Protein AF-A0AAP0WNM2-F1 (afdb_monomer_lite)

pLDDT: mean 89.78, std 9.84, range [53.16, 98.06]

Secondary structure (DSSP, 8-state):
--HHHHHHHHHHHTHHHHHT-SSPPPHHHHHHHHHHHHH-HHHHIIIIIHHHHTBTT---HHHHHHHHHHHHHH--HHHHHHHHHHHHH--TTTT-----GGGGGGB-SS----HHHHHHHHHHHHH-----HHHHHHHHHHHHHHHHHTTT-HHHHHHHHHHHHHSGGGGGGGHHHHHHHHHT--STTHHHHHHHHHT-

Organism: Liquidambar formosana (NCBI:txid63359)

Sequence (200 aa):
MNLLGQAKFSALSCLPKLLVLEQPASRVLMTATMEYCKLHQRAAVYALLFPLILRKEGINNPICDVITRIIKECLHPAHVSAFCQKLLCGEEDAKRFICLPCHQSLICNKLVWAESLFNLFQNILIITFTLTQDSIDHLVDQLRELAERFSKSLKFGNFLLCFVTKCSQLLKSHKLSLIEAVEHTNTLVTKSIISKVASL

Structure (mmCIF, N/CA/C/O backbone):
data_AF-A0AAP0WNM2-F1
#
_entry.id   AF-A0AAP0WNM2-F1
#
loop_
_atom_site.group_PDB
_atom_site.id
_atom_site.type_symbol
_atom_site.label_atom_id
_atom_site.label_alt_id
_atom_site.label_comp_id
_atom_site.label_asym_id
_atom_site.label_entity_id
_atom_site.label_seq_id
_atom_site.pdbx_PDB_ins_code
_atom_site.Cartn_x
_atom_site.Cartn_y
_atom_site.Cartn_z
_atom_site.occupancy
_atom_site.B_iso_or_equiv
_atom_site.auth_seq_id
_atom_site.auth_comp_id
_atom_site.auth_asym_id
_atom_site.auth_atom_id
_atom_site.pdbx_PDB_model_num
ATOM 1 N N . MET A 1 1 ? 17.524 13.331 -22.479 1.00 53.16 1 MET A N 1
ATOM 2 C CA . MET A 1 1 ? 16.520 12.261 -22.700 1.00 53.16 1 MET A CA 1
ATOM 3 C C . MET A 1 1 ? 15.187 12.710 -22.108 1.00 53.16 1 MET A C 1
ATOM 5 O O . MET A 1 1 ? 15.182 13.090 -20.943 1.00 53.16 1 MET A O 1
ATOM 9 N N . ASN A 1 2 ? 14.100 12.755 -22.887 1.00 72.25 2 ASN A N 1
ATOM 10 C CA . ASN A 1 2 ? 12.780 13.211 -22.414 1.00 72.25 2 ASN A CA 1
ATOM 11 C C . ASN A 1 2 ? 12.125 12.193 -21.446 1.00 72.25 2 ASN A C 1
ATOM 13 O O . ASN A 1 2 ? 12.564 11.043 -21.365 1.00 72.25 2 ASN A O 1
ATOM 17 N N . LEU A 1 3 ? 11.079 12.608 -20.713 1.00 61.34 3 LEU A N 1
ATOM 18 C CA . LEU A 1 3 ? 10.367 11.777 -19.718 1.00 61.34 3 LEU A CA 1
ATOM 19 C C . LEU A 1 3 ? 9.918 10.422 -20.297 1.00 61.34 3 LEU A C 1
ATOM 21 O O . LEU A 1 3 ? 10.014 9.397 -19.628 1.00 61.34 3 LEU A O 1
ATOM 25 N N . LEU A 1 4 ? 9.487 10.412 -21.562 1.00 62.53 4 LEU A N 1
ATOM 26 C CA . LEU A 1 4 ? 9.065 9.205 -22.270 1.00 62.53 4 LEU A CA 1
ATOM 27 C C . LEU A 1 4 ? 10.231 8.233 -22.511 1.00 62.53 4 LEU A C 1
ATOM 29 O O . LEU A 1 4 ? 10.063 7.031 -22.335 1.00 62.53 4 LEU A O 1
ATOM 33 N N . GLY A 1 5 ? 11.417 8.730 -22.874 1.00 65.62 5 GLY A N 1
ATOM 34 C CA . GLY A 1 5 ? 12.616 7.903 -23.038 1.00 65.62 5 GLY A CA 1
ATOM 35 C C . GLY A 1 5 ? 13.081 7.275 -21.722 1.00 65.62 5 GLY A C 1
ATOM 36 O O . GLY A 1 5 ? 13.395 6.088 -21.682 1.00 65.62 5 GLY A O 1
ATOM 37 N N . GLN A 1 6 ? 13.051 8.039 -20.625 1.00 63.22 6 GLN A N 1
ATOM 38 C CA . GLN A 1 6 ? 13.400 7.532 -19.290 1.00 63.22 6 GLN A CA 1
ATOM 39 C C . GLN A 1 6 ? 12.404 6.475 -18.805 1.00 63.22 6 GLN A C 1
ATOM 41 O O . GLN A 1 6 ? 12.820 5.442 -18.283 1.00 63.22 6 GLN A O 1
ATOM 46 N N . ALA A 1 7 ? 11.105 6.713 -18.993 1.00 63.19 7 ALA A N 1
ATOM 47 C CA . ALA A 1 7 ? 10.054 5.770 -18.621 1.00 63.19 7 ALA A CA 1
ATOM 48 C C . ALA A 1 7 ? 10.095 4.482 -19.461 1.00 63.19 7 ALA A C 1
ATOM 50 O O . ALA A 1 7 ? 9.867 3.397 -18.937 1.00 63.19 7 ALA A O 1
ATOM 51 N N . LYS A 1 8 ? 10.444 4.578 -20.751 1.00 62.25 8 LYS A N 1
ATOM 52 C CA . LYS A 1 8 ? 10.644 3.400 -21.607 1.00 62.25 8 LYS A CA 1
ATOM 53 C C . LYS A 1 8 ? 11.812 2.537 -21.129 1.00 62.25 8 LYS A C 1
ATOM 55 O O . LYS A 1 8 ? 11.674 1.322 -21.117 1.00 62.25 8 LYS A O 1
ATOM 60 N N . PHE A 1 9 ? 12.924 3.134 -20.691 1.00 66.56 9 PHE A N 1
ATOM 61 C CA . PHE A 1 9 ? 14.075 2.373 -20.189 1.00 66.56 9 PHE A CA 1
ATOM 62 C C . PHE A 1 9 ? 13.751 1.570 -18.917 1.00 66.56 9 PHE A C 1
ATOM 64 O O . PHE A 1 9 ? 14.067 0.383 -18.844 1.00 66.56 9 PHE A O 1
ATOM 71 N N . SER A 1 10 ? 13.084 2.173 -17.927 1.00 59.53 10 SER A N 1
ATOM 72 C CA . SER A 1 10 ? 12.707 1.457 -16.695 1.00 59.53 10 SER A CA 1
ATOM 73 C C . SER A 1 10 ? 11.632 0.399 -16.919 1.00 59.53 10 SER A C 1
ATOM 75 O O . SER A 1 10 ? 11.740 -0.698 -16.361 1.00 59.53 10 SER A O 1
ATOM 77 N N . ALA A 1 11 ? 10.648 0.692 -17.775 1.00 60.44 11 ALA A N 1
ATOM 78 C CA . ALA A 1 11 ? 9.621 -0.263 -18.179 1.00 60.44 11 ALA A CA 1
ATOM 79 C C . ALA A 1 11 ? 10.196 -1.467 -18.953 1.00 60.44 11 ALA A C 1
ATOM 81 O O . ALA A 1 11 ? 9.610 -2.547 -18.907 1.00 60.44 11 ALA A O 1
ATOM 82 N N . LEU A 1 12 ? 11.331 -1.295 -19.642 1.00 65.25 12 LEU A N 1
ATOM 83 C CA . LEU A 1 12 ? 12.000 -2.351 -20.409 1.00 65.25 12 LEU A CA 1
ATOM 84 C C . LEU A 1 12 ? 12.948 -3.199 -19.541 1.00 65.25 12 LEU A C 1
ATOM 86 O O . LEU A 1 12 ? 12.968 -4.419 -19.667 1.00 65.25 12 LEU A O 1
ATOM 90 N N . SER A 1 13 ? 13.727 -2.568 -18.657 1.00 72.50 13 SER A N 1
ATOM 91 C CA . SER A 1 13 ? 14.869 -3.227 -17.999 1.00 72.50 13 SER A CA 1
ATOM 92 C C . SER A 1 13 ? 14.575 -3.747 -16.588 1.00 72.50 13 SER A C 1
ATOM 94 O O . SER A 1 13 ? 15.077 -4.806 -16.200 1.00 72.50 13 SER A O 1
ATOM 96 N N . CYS A 1 14 ? 13.782 -3.006 -15.806 1.00 82.62 14 CYS A N 1
ATOM 97 C CA . CYS A 1 14 ? 13.562 -3.284 -14.382 1.00 82.62 14 CYS A CA 1
ATOM 98 C C . CYS A 1 14 ? 12.166 -3.849 -14.125 1.00 82.62 14 CYS A C 1
ATOM 100 O O . CYS A 1 14 ? 12.034 -4.876 -13.462 1.00 82.62 14 CYS A O 1
ATOM 102 N N . LEU A 1 15 ? 11.133 -3.201 -14.673 1.00 87.44 15 LEU A N 1
ATOM 103 C CA . LEU A 1 15 ? 9.735 -3.513 -14.381 1.00 87.44 15 LEU A CA 1
ATOM 104 C C . LEU A 1 15 ? 9.367 -5.004 -14.539 1.00 87.44 15 LEU A C 1
ATOM 106 O O . LEU A 1 15 ? 8.847 -5.561 -13.573 1.00 87.44 15 LEU A O 1
ATOM 110 N N . PRO A 1 16 ? 9.646 -5.686 -15.670 1.00 88.12 16 PRO A N 1
ATOM 111 C CA . PRO A 1 16 ? 9.273 -7.094 -15.825 1.00 88.12 16 PRO A CA 1
ATOM 112 C C . PRO A 1 16 ? 9.890 -8.004 -14.763 1.00 88.12 16 PRO A C 1
ATOM 114 O O . PRO A 1 16 ? 9.213 -8.890 -14.255 1.00 88.12 16 PRO A O 1
ATOM 117 N N . LYS A 1 17 ? 11.147 -7.755 -14.372 1.00 91.19 17 LYS A N 1
ATOM 118 C CA . LYS A 1 17 ? 11.826 -8.536 -13.327 1.00 91.19 17 LYS A CA 1
ATOM 119 C C . LYS A 1 17 ? 11.222 -8.293 -11.947 1.00 91.19 17 LYS A C 1
ATOM 121 O O . LYS A 1 17 ? 11.220 -9.198 -11.125 1.00 91.19 17 LYS A O 1
ATOM 126 N N . LEU A 1 18 ? 10.730 -7.080 -11.697 1.00 93.88 18 LEU A N 1
ATOM 127 C CA . LEU A 1 18 ? 10.102 -6.706 -10.432 1.00 93.88 18 LEU A CA 1
ATOM 128 C C . LEU A 1 18 ? 8.661 -7.239 -10.316 1.00 93.88 18 LEU A C 1
ATOM 130 O O . LEU A 1 18 ? 8.259 -7.652 -9.234 1.00 93.88 18 LEU A O 1
ATOM 134 N N . LEU A 1 19 ? 7.896 -7.277 -11.415 1.00 92.19 19 LEU A N 1
ATOM 135 C CA . LEU A 1 19 ? 6.495 -7.739 -11.433 1.00 92.19 19 LEU A CA 1
ATOM 136 C C . LEU A 1 19 ? 6.318 -9.229 -11.100 1.00 92.19 19 LEU A C 1
ATOM 138 O O . LEU A 1 19 ? 5.238 -9.633 -10.665 1.00 92.19 19 LEU A O 1
ATOM 142 N N . VAL A 1 20 ? 7.360 -10.033 -11.313 1.00 92.56 20 VAL A N 1
ATOM 143 C CA . VAL A 1 20 ? 7.349 -11.494 -11.125 1.00 92.56 20 VAL A CA 1
ATOM 144 C C . VAL A 1 20 ? 8.157 -11.944 -9.904 1.00 92.56 20 VAL A C 1
ATOM 146 O O . VAL A 1 20 ? 8.480 -13.120 -9.776 1.00 92.56 20 VAL A O 1
ATOM 149 N N . LEU A 1 21 ? 8.533 -11.021 -9.011 1.00 95.31 21 LEU A N 1
ATOM 150 C CA . LEU A 1 21 ? 9.296 -11.377 -7.815 1.00 95.31 21 LEU A CA 1
ATOM 151 C C . LEU A 1 21 ? 8.474 -12.272 -6.888 1.00 95.31 21 LEU A C 1
ATOM 153 O O . LEU A 1 21 ? 7.471 -11.835 -6.335 1.00 95.31 21 LEU A O 1
ATOM 157 N N . GLU A 1 22 ? 8.965 -13.482 -6.644 1.00 94.81 22 GLU A N 1
ATOM 158 C CA . GLU A 1 22 ? 8.481 -14.380 -5.583 1.00 94.81 22 GLU A CA 1
ATOM 159 C C . GLU A 1 22 ? 9.459 -14.468 -4.404 1.00 94.81 22 GLU A C 1
ATOM 161 O O . GLU A 1 22 ? 9.106 -14.914 -3.315 1.00 94.81 22 GLU A O 1
ATOM 166 N N . GLN A 1 23 ? 10.689 -13.996 -4.610 1.00 95.94 23 GLN A N 1
ATOM 167 C CA . GLN A 1 23 ? 11.777 -13.953 -3.637 1.00 95.94 23 GLN A CA 1
ATOM 168 C C . GLN A 1 23 ? 12.369 -12.539 -3.587 1.00 95.94 23 GLN A C 1
ATOM 170 O O . GLN A 1 23 ? 12.137 -11.753 -4.514 1.00 95.94 23 GLN A O 1
ATOM 175 N N . PRO A 1 24 ? 13.135 -12.185 -2.536 1.00 96.31 24 PRO A N 1
ATOM 176 C CA . PRO A 1 24 ? 13.799 -10.889 -2.458 1.00 96.31 24 PRO A CA 1
ATOM 177 C C . PRO A 1 24 ? 14.592 -10.566 -3.731 1.00 96.31 24 PRO A C 1
ATOM 179 O O . PRO A 1 24 ? 15.322 -11.407 -4.259 1.00 96.31 24 PRO A O 1
ATOM 182 N N . ALA A 1 25 ? 14.451 -9.331 -4.221 1.00 94.94 25 ALA A N 1
ATOM 183 C CA . ALA A 1 25 ? 15.147 -8.881 -5.420 1.00 94.94 25 ALA A CA 1
ATOM 184 C C . ALA A 1 25 ? 16.668 -9.034 -5.267 1.00 94.94 25 ALA A C 1
ATOM 186 O O . ALA A 1 25 ? 17.238 -8.730 -4.215 1.00 94.94 25 ALA A O 1
ATOM 187 N N . SER A 1 26 ? 17.341 -9.455 -6.340 1.00 95.25 26 SER A N 1
ATOM 188 C CA . SER A 1 26 ? 18.800 -9.550 -6.330 1.00 95.25 26 SER A CA 1
ATOM 189 C C . SER A 1 26 ? 19.433 -8.186 -6.047 1.00 95.25 26 SER A C 1
ATOM 191 O O . SER A 1 26 ? 18.900 -7.138 -6.426 1.00 95.25 26 SER A O 1
ATOM 193 N N . ARG A 1 27 ? 20.614 -8.187 -5.418 1.00 94.69 27 ARG A N 1
ATOM 194 C CA . ARG A 1 27 ? 21.334 -6.948 -5.086 1.00 94.69 27 ARG A CA 1
ATOM 195 C C . ARG A 1 27 ? 21.548 -6.064 -6.315 1.00 94.69 27 ARG A C 1
ATOM 197 O O . ARG A 1 27 ? 21.346 -4.861 -6.229 1.00 94.69 27 ARG A O 1
ATOM 204 N N . VAL A 1 28 ? 21.900 -6.662 -7.455 1.00 93.19 28 VAL A N 1
ATOM 205 C CA . VAL A 1 28 ? 22.115 -5.944 -8.722 1.00 93.19 28 VAL A CA 1
ATOM 206 C C . VAL A 1 28 ? 20.827 -5.280 -9.210 1.00 93.19 28 VAL A C 1
ATOM 208 O O . VAL A 1 28 ? 20.839 -4.093 -9.528 1.00 93.19 28 VAL A O 1
ATOM 211 N N . LEU A 1 29 ? 19.708 -6.017 -9.228 1.00 94.12 29 LEU A N 1
ATOM 212 C CA . LEU A 1 29 ? 18.412 -5.471 -9.638 1.00 94.12 29 LEU A CA 1
ATOM 213 C C . LEU A 1 29 ? 17.985 -4.328 -8.718 1.00 94.12 29 LEU A C 1
ATOM 215 O O . LEU A 1 29 ? 17.518 -3.294 -9.195 1.00 94.12 29 LEU A O 1
ATOM 219 N N . MET A 1 30 ? 18.179 -4.499 -7.410 1.00 95.38 30 MET A N 1
ATOM 220 C CA . MET A 1 30 ? 17.804 -3.489 -6.437 1.00 95.38 30 MET A CA 1
ATOM 221 C C . MET A 1 30 ? 18.663 -2.231 -6.571 1.00 95.38 30 MET A C 1
ATOM 223 O O . MET A 1 30 ? 18.108 -1.144 -6.673 1.00 95.38 30 MET A O 1
ATOM 227 N N . THR A 1 31 ? 19.991 -2.352 -6.656 1.00 94.00 31 THR A N 1
ATOM 228 C CA . THR A 1 31 ? 20.885 -1.198 -6.847 1.00 94.00 31 THR A CA 1
ATOM 229 C C . THR A 1 31 ? 20.521 -0.410 -8.103 1.00 94.00 31 THR A C 1
ATOM 231 O O . THR A 1 31 ? 20.287 0.793 -8.008 1.00 94.00 31 THR A O 1
ATOM 234 N N . ALA A 1 32 ? 20.366 -1.085 -9.247 1.00 92.12 32 ALA A N 1
ATOM 235 C CA . ALA A 1 32 ? 19.984 -0.430 -10.499 1.00 92.12 32 ALA A CA 1
ATOM 236 C C . ALA A 1 32 ? 18.614 0.266 -10.395 1.00 92.12 32 ALA A C 1
ATOM 238 O O . ALA A 1 32 ? 18.437 1.385 -10.880 1.00 92.12 32 ALA A O 1
ATOM 239 N N . THR A 1 33 ? 17.651 -0.369 -9.717 1.00 94.12 33 THR A N 1
ATOM 240 C CA . THR A 1 33 ? 16.325 0.217 -9.471 1.00 94.12 33 THR A CA 1
ATOM 241 C C . THR A 1 33 ? 16.434 1.481 -8.618 1.00 94.12 33 THR A C 1
ATOM 243 O O . THR A 1 33 ? 15.836 2.500 -8.961 1.00 94.12 33 THR A O 1
ATOM 246 N N . MET A 1 34 ? 17.221 1.453 -7.540 1.00 95.31 34 MET A N 1
ATOM 247 C CA . MET A 1 34 ? 17.382 2.595 -6.636 1.00 95.31 34 MET A CA 1
ATOM 248 C C . MET A 1 34 ? 18.116 3.766 -7.293 1.00 95.31 34 MET A C 1
ATOM 250 O O . MET A 1 34 ? 17.688 4.909 -7.131 1.00 95.31 34 MET A O 1
ATOM 254 N N . GLU A 1 35 ? 19.183 3.503 -8.051 1.00 93.25 35 GLU A N 1
ATOM 255 C CA . GLU A 1 35 ? 19.912 4.528 -8.811 1.00 93.25 35 GLU A CA 1
ATOM 256 C C . GLU A 1 35 ? 18.996 5.223 -9.822 1.00 93.25 35 GLU A C 1
ATOM 258 O O . GLU A 1 35 ? 18.907 6.453 -9.839 1.00 93.25 35 GLU A O 1
ATOM 263 N N . TYR A 1 36 ? 18.230 4.440 -10.589 1.00 90.56 36 TYR A N 1
ATOM 264 C CA . TYR A 1 36 ? 17.240 4.979 -11.517 1.00 90.56 36 TYR A CA 1
ATOM 265 C C . TYR A 1 36 ? 16.182 5.824 -10.796 1.00 90.56 36 TYR A C 1
ATOM 267 O O . TYR A 1 36 ? 15.893 6.948 -11.210 1.00 90.56 36 TYR A O 1
ATOM 275 N N . CYS A 1 37 ? 15.602 5.310 -9.706 1.00 93.62 37 CYS A N 1
ATOM 276 C CA . CYS A 1 37 ? 14.516 5.993 -9.004 1.00 93.62 37 CYS A CA 1
ATOM 277 C C . CYS A 1 37 ? 14.963 7.313 -8.367 1.00 93.62 37 CYS A C 1
ATOM 279 O O . CYS A 1 37 ? 14.193 8.273 -8.366 1.00 93.62 37 CYS A O 1
ATOM 281 N N . LYS A 1 38 ? 16.205 7.387 -7.868 1.00 93.50 38 LYS A N 1
ATOM 282 C CA . LYS A 1 38 ? 16.787 8.630 -7.335 1.00 93.50 38 LYS A CA 1
ATOM 283 C C . LYS A 1 38 ? 16.984 9.674 -8.431 1.00 93.50 38 LYS A C 1
ATOM 285 O O . LYS A 1 38 ? 16.662 10.840 -8.218 1.00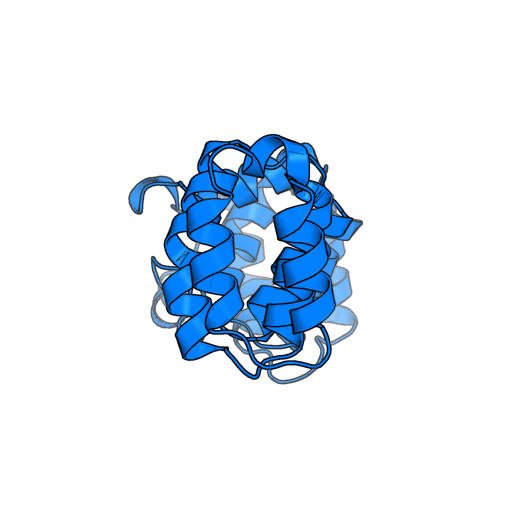 93.50 38 LYS A O 1
ATOM 290 N N . LEU A 1 39 ? 17.466 9.254 -9.601 1.00 91.50 39 LEU A N 1
ATOM 291 C CA . LEU A 1 39 ? 17.726 10.152 -10.726 1.00 91.50 39 LEU A CA 1
ATOM 292 C C . LEU A 1 39 ? 16.436 10.614 -11.427 1.00 91.50 39 LEU A C 1
ATOM 294 O O . LEU A 1 39 ? 16.362 11.728 -11.945 1.00 91.50 39 LEU A O 1
ATOM 298 N N . HIS A 1 40 ? 15.407 9.764 -11.446 1.00 89.81 40 HIS A N 1
ATOM 299 C CA . HIS A 1 40 ? 14.204 9.952 -12.256 1.00 89.81 40 HIS A CA 1
ATOM 300 C C . HIS A 1 40 ? 12.910 9.723 -11.461 1.00 89.81 40 HIS A C 1
ATOM 302 O O . HIS A 1 40 ? 12.047 8.948 -11.871 1.00 89.81 40 HIS A O 1
ATOM 308 N N . GLN A 1 41 ? 12.735 10.436 -10.344 1.00 89.88 41 GLN A N 1
ATOM 309 C CA . GLN A 1 41 ? 11.614 10.247 -9.403 1.00 89.88 41 GLN A CA 1
ATOM 310 C C . GLN A 1 41 ? 10.230 10.223 -10.070 1.00 89.88 41 GLN A C 1
ATOM 312 O O . GLN A 1 41 ? 9.435 9.316 -9.829 1.00 89.88 41 GLN A O 1
ATOM 317 N N . ARG A 1 42 ? 9.938 11.185 -10.958 1.00 88.88 42 ARG A N 1
ATOM 318 C CA . ARG A 1 42 ? 8.650 11.225 -11.668 1.00 88.88 42 ARG A CA 1
ATOM 319 C C . ARG A 1 42 ? 8.475 9.998 -12.563 1.00 88.88 42 ARG A C 1
ATOM 321 O O . ARG A 1 42 ? 7.421 9.375 -12.533 1.00 88.88 42 ARG A O 1
ATOM 328 N N . ALA A 1 43 ? 9.495 9.627 -13.334 1.00 87.75 43 ALA A N 1
ATOM 329 C CA . ALA A 1 43 ? 9.421 8.446 -14.189 1.00 87.75 43 ALA A CA 1
ATOM 330 C C . ALA A 1 43 ? 9.285 7.159 -13.358 1.00 87.75 43 ALA A C 1
ATOM 332 O O . ALA A 1 43 ? 8.512 6.287 -13.731 1.00 87.75 43 ALA A O 1
ATOM 333 N N . ALA A 1 44 ? 9.945 7.069 -12.202 1.00 90.75 44 ALA A N 1
ATOM 334 C CA . ALA A 1 44 ? 9.803 5.947 -11.279 1.00 90.75 44 ALA A CA 1
ATOM 335 C C . ALA A 1 44 ? 8.369 5.790 -10.756 1.00 90.75 44 ALA A C 1
ATOM 337 O O . ALA A 1 44 ? 7.850 4.678 -10.731 1.00 90.75 44 ALA A O 1
ATOM 338 N N . VAL A 1 45 ? 7.685 6.887 -10.415 1.00 91.31 45 VAL A N 1
ATOM 339 C CA . VAL A 1 45 ? 6.270 6.828 -10.010 1.00 91.31 45 VAL A CA 1
ATOM 340 C C . VAL A 1 45 ? 5.407 6.225 -11.126 1.00 91.31 45 VAL A C 1
ATOM 342 O O . VAL A 1 45 ? 4.665 5.271 -10.897 1.00 91.31 45 VAL A O 1
ATOM 345 N N . TYR A 1 46 ? 5.533 6.749 -12.347 1.00 89.25 46 TYR A N 1
ATOM 346 C CA . TYR A 1 46 ? 4.655 6.386 -13.463 1.00 89.25 46 TYR A CA 1
ATOM 347 C C . TYR A 1 46 ? 5.032 5.097 -14.193 1.00 89.25 46 TYR A C 1
ATOM 349 O O . TYR A 1 46 ? 4.160 4.503 -14.813 1.00 89.25 46 TYR A O 1
ATOM 357 N N . ALA A 1 47 ? 6.290 4.667 -14.160 1.00 88.38 47 ALA A N 1
ATOM 358 C CA . ALA A 1 47 ? 6.768 3.496 -14.900 1.00 88.38 47 ALA A CA 1
ATOM 359 C C . ALA A 1 47 ? 7.165 2.319 -13.997 1.00 88.38 47 ALA A C 1
ATOM 361 O O . ALA A 1 47 ? 7.397 1.226 -14.504 1.00 88.38 47 ALA A O 1
ATOM 362 N N . LEU A 1 48 ? 7.246 2.520 -12.674 1.00 91.88 48 LEU A N 1
ATOM 363 C CA . LEU A 1 48 ? 7.543 1.454 -11.713 1.00 91.88 48 LEU A CA 1
ATOM 364 C C . LEU A 1 48 ? 6.481 1.358 -10.617 1.00 91.88 48 LEU A C 1
ATOM 366 O O . LEU A 1 48 ? 5.845 0.317 -10.503 1.00 91.88 48 LEU A O 1
ATOM 370 N N . LEU A 1 49 ? 6.235 2.419 -9.843 1.00 93.94 49 LEU A N 1
ATOM 371 C CA . LEU A 1 49 ? 5.352 2.318 -8.673 1.00 93.94 49 LEU A CA 1
ATOM 372 C C . LEU A 1 49 ? 3.903 1.986 -9.032 1.00 93.94 49 LEU A C 1
ATOM 374 O O . LEU A 1 49 ? 3.361 1.036 -8.472 1.00 93.94 49 LEU A O 1
ATOM 378 N N . PHE A 1 50 ? 3.291 2.721 -9.967 1.00 93.12 50 PHE A N 1
ATOM 379 C CA . PHE A 1 50 ? 1.926 2.415 -10.410 1.00 93.12 50 PHE A CA 1
ATOM 380 C C . PHE A 1 50 ? 1.805 1.004 -11.010 1.00 93.12 50 PHE A C 1
ATOM 382 O O . PHE A 1 50 ? 0.953 0.253 -10.544 1.00 93.12 50 PHE A O 1
ATOM 389 N N . PRO A 1 51 ? 2.662 0.585 -11.964 1.00 92.44 51 PRO A N 1
ATOM 390 C CA . PRO A 1 51 ? 2.639 -0.787 -12.467 1.00 92.44 51 PRO A CA 1
ATOM 391 C C . PRO A 1 51 ? 2.787 -1.863 -11.384 1.00 92.44 51 PRO A C 1
ATOM 393 O O . PRO A 1 51 ? 2.075 -2.862 -11.422 1.00 92.44 51 PRO A O 1
ATOM 396 N N . LEU A 1 52 ? 3.696 -1.672 -10.419 1.00 94.56 52 LEU A N 1
ATOM 397 C CA . LEU A 1 52 ? 3.951 -2.660 -9.368 1.00 94.56 52 LEU A CA 1
ATOM 398 C C . LEU A 1 52 ? 2.786 -2.772 -8.387 1.00 94.56 52 LEU A C 1
ATOM 400 O O . LEU A 1 52 ? 2.385 -3.882 -8.049 1.00 94.56 52 LEU A O 1
ATOM 404 N N . ILE A 1 53 ? 2.235 -1.645 -7.930 1.00 95.31 53 ILE A N 1
ATOM 405 C CA . ILE A 1 53 ? 1.154 -1.654 -6.937 1.00 95.31 53 ILE A CA 1
ATOM 406 C C . ILE A 1 53 ? -0.179 -2.127 -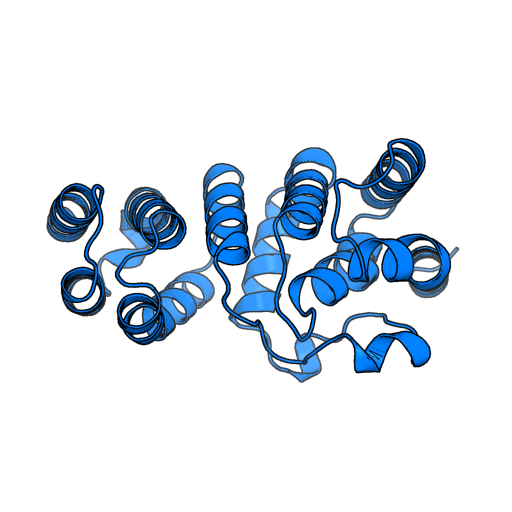7.525 1.00 95.31 53 ILE A C 1
ATOM 408 O O . ILE A 1 53 ? -0.996 -2.705 -6.815 1.00 95.31 53 ILE A O 1
ATOM 412 N N . LEU A 1 54 ? -0.378 -1.917 -8.830 1.00 93.88 54 LEU A N 1
ATOM 413 C CA . LEU A 1 54 ? -1.558 -2.349 -9.577 1.00 93.88 54 LEU A CA 1
ATOM 414 C C . LEU A 1 54 ? -1.405 -3.759 -10.171 1.00 93.88 54 LEU A C 1
ATOM 416 O O . LEU A 1 54 ? -2.172 -4.146 -11.053 1.00 93.88 54 LEU A O 1
ATOM 420 N N . ARG A 1 55 ? -0.427 -4.546 -9.705 1.00 94.06 55 ARG A N 1
ATOM 421 C CA . ARG A 1 55 ? -0.260 -5.952 -10.098 1.00 94.06 55 ARG A CA 1
ATOM 422 C C . ARG A 1 55 ? -1.574 -6.715 -9.913 1.00 94.06 55 ARG A C 1
ATOM 424 O O . ARG A 1 55 ? -2.195 -6.651 -8.855 1.00 94.06 55 ARG A O 1
ATOM 431 N N . LYS A 1 56 ? -1.973 -7.472 -10.937 1.00 91.88 56 LYS A N 1
ATOM 432 C CA . LYS A 1 56 ? -3.293 -8.116 -11.041 1.00 91.88 56 LYS A CA 1
ATOM 433 C C . LYS A 1 56 ? -3.624 -9.092 -9.918 1.00 91.88 56 LYS A C 1
ATOM 435 O O . LYS A 1 56 ? -4.772 -9.198 -9.508 1.00 91.88 56 LYS A O 1
ATOM 440 N N . GLU A 1 57 ? -2.622 -9.784 -9.407 1.00 92.25 57 GLU A N 1
ATOM 441 C CA . GLU A 1 57 ? -2.767 -10.723 -8.291 1.00 92.25 57 GLU A CA 1
ATOM 442 C C . GLU A 1 57 ? -2.620 -10.043 -6.916 1.00 92.25 57 GLU A C 1
ATOM 444 O O . GLU A 1 57 ? -2.621 -10.712 -5.886 1.00 92.25 57 GLU A O 1
ATOM 449 N N . GLY A 1 58 ? -2.457 -8.717 -6.884 1.00 94.50 58 GLY A N 1
ATOM 450 C CA . GLY A 1 58 ? -1.990 -7.984 -5.714 1.00 94.50 58 GLY A CA 1
ATOM 451 C C . GLY A 1 58 ? -0.477 -8.094 -5.521 1.00 94.50 58 GLY A C 1
ATOM 452 O O . GLY A 1 58 ? 0.218 -8.901 -6.152 1.00 94.50 58 GLY A O 1
ATOM 453 N N . ILE A 1 59 ? 0.059 -7.235 -4.656 1.00 96.62 59 ILE A N 1
ATOM 454 C CA . ILE A 1 59 ? 1.477 -7.276 -4.291 1.00 96.62 59 ILE A CA 1
ATOM 455 C C . ILE A 1 59 ? 1.730 -8.347 -3.228 1.00 96.62 59 ILE A C 1
ATOM 457 O O . ILE A 1 59 ? 0.913 -8.559 -2.334 1.00 96.62 59 ILE A O 1
ATOM 461 N N . ASN A 1 60 ? 2.895 -8.983 -3.304 1.00 96.50 60 ASN A N 1
ATOM 462 C CA . ASN A 1 60 ? 3.420 -9.882 -2.278 1.00 96.50 60 ASN A CA 1
ATOM 463 C C . ASN A 1 60 ? 4.517 -9.179 -1.453 1.00 96.50 60 ASN A C 1
ATOM 465 O O . ASN A 1 60 ? 4.800 -7.996 -1.665 1.00 96.50 60 ASN A O 1
ATOM 469 N N . ASN A 1 61 ? 5.138 -9.883 -0.499 1.00 96.88 61 ASN A N 1
ATOM 470 C CA . ASN A 1 61 ? 6.148 -9.275 0.379 1.00 96.88 61 ASN A CA 1
ATOM 471 C C . ASN A 1 61 ? 7.390 -8.771 -0.389 1.00 96.88 61 ASN A C 1
ATOM 473 O O . ASN A 1 61 ? 7.731 -7.606 -0.199 1.00 96.88 61 ASN A O 1
ATOM 477 N N . PRO A 1 62 ? 8.018 -9.543 -1.304 1.00 97.56 62 PRO A N 1
ATOM 478 C CA . PRO A 1 62 ? 9.151 -9.036 -2.084 1.00 97.56 62 PRO A CA 1
ATOM 479 C C . PRO A 1 62 ? 8.852 -7.751 -2.864 1.00 97.56 62 PRO A C 1
ATOM 481 O O . PRO A 1 62 ? 9.657 -6.820 -2.866 1.00 97.56 62 PRO A O 1
ATOM 484 N N . ILE A 1 63 ? 7.680 -7.670 -3.501 1.00 97.38 63 ILE A N 1
ATOM 485 C CA . ILE A 1 63 ? 7.263 -6.472 -4.242 1.00 97.38 63 ILE A CA 1
ATOM 486 C C . ILE A 1 63 ? 6.983 -5.313 -3.277 1.00 97.38 63 ILE A C 1
ATOM 488 O O . ILE A 1 63 ? 7.409 -4.185 -3.531 1.00 97.38 63 ILE A O 1
ATOM 492 N N . CYS A 1 64 ? 6.317 -5.584 -2.151 1.00 97.44 64 CYS A N 1
ATOM 493 C CA . CYS A 1 64 ? 6.083 -4.605 -1.090 1.00 97.44 64 CYS A CA 1
ATOM 494 C C . CYS A 1 64 ? 7.394 -3.995 -0.576 1.00 97.44 64 CYS A C 1
ATOM 496 O O . CYS A 1 64 ? 7.470 -2.776 -0.411 1.00 97.44 64 CYS A O 1
ATOM 498 N N . ASP A 1 65 ? 8.436 -4.802 -0.371 1.00 9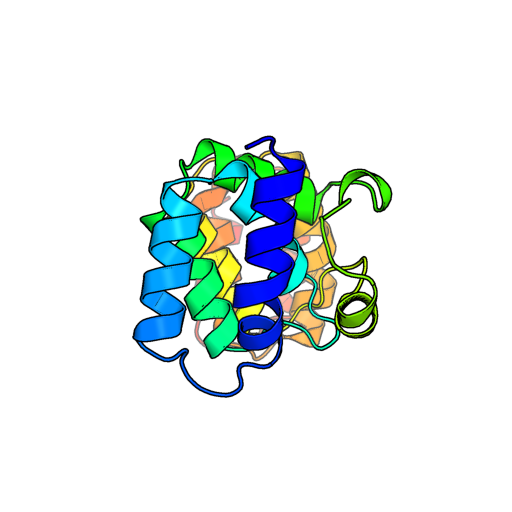6.75 65 ASP A N 1
ATOM 499 C CA . ASP A 1 65 ? 9.739 -4.332 0.109 1.00 96.75 65 ASP A CA 1
ATOM 500 C C . ASP A 1 65 ? 10.424 -3.415 -0.909 1.00 96.75 65 ASP A C 1
ATOM 502 O O . ASP A 1 65 ? 10.964 -2.368 -0.543 1.00 96.75 65 ASP A O 1
ATOM 506 N N . VAL A 1 66 ? 10.352 -3.757 -2.200 1.00 97.50 66 VAL A N 1
ATOM 507 C CA . VAL A 1 66 ? 10.859 -2.898 -3.281 1.00 97.50 66 VAL A CA 1
ATOM 508 C C . VAL A 1 66 ? 10.117 -1.563 -3.301 1.00 97.50 66 VAL A C 1
ATOM 510 O O . VAL A 1 66 ? 10.761 -0.513 -3.269 1.00 97.50 66 VAL A O 1
ATOM 513 N N . ILE A 1 67 ? 8.778 -1.581 -3.306 1.00 97.31 67 ILE A N 1
ATOM 514 C CA . ILE A 1 67 ? 7.964 -0.355 -3.317 1.00 97.31 67 ILE A CA 1
ATOM 515 C C . ILE A 1 67 ? 8.268 0.501 -2.082 1.00 97.31 67 ILE A C 1
ATOM 517 O O . ILE A 1 67 ? 8.516 1.701 -2.210 1.00 97.31 67 ILE A O 1
ATOM 521 N N . THR A 1 68 ? 8.308 -0.113 -0.898 1.00 96.31 68 THR A N 1
ATOM 522 C CA . THR A 1 68 ? 8.602 0.574 0.366 1.00 96.31 68 THR A CA 1
ATOM 523 C C . THR A 1 68 ? 9.958 1.269 0.309 1.00 96.31 68 THR A C 1
ATOM 525 O O . THR A 1 68 ? 10.075 2.431 0.699 1.00 96.31 68 THR A O 1
ATOM 528 N N . ARG A 1 69 ? 10.984 0.595 -0.223 1.00 96.19 69 ARG A N 1
ATOM 529 C CA . ARG A 1 69 ? 12.327 1.171 -0.349 1.00 96.19 69 ARG A CA 1
ATOM 530 C C . ARG A 1 69 ? 12.387 2.307 -1.363 1.00 96.19 69 ARG A C 1
ATOM 532 O O . ARG A 1 69 ? 12.986 3.332 -1.053 1.00 96.19 69 ARG A O 1
ATOM 539 N N . ILE A 1 70 ? 11.720 2.186 -2.513 1.00 96.06 70 ILE A N 1
ATOM 540 C CA . ILE A 1 70 ? 11.619 3.287 -3.487 1.00 96.06 70 ILE A CA 1
ATOM 541 C C . ILE A 1 70 ? 10.954 4.508 -2.838 1.00 96.06 70 ILE A C 1
ATOM 543 O O . ILE A 1 70 ? 11.484 5.614 -2.915 1.00 96.06 70 ILE A O 1
ATOM 547 N N . ILE A 1 71 ? 9.821 4.317 -2.157 1.00 94.88 71 ILE A N 1
ATOM 548 C CA . ILE A 1 71 ? 9.100 5.403 -1.481 1.00 94.88 71 ILE A CA 1
ATOM 549 C C . ILE A 1 71 ? 9.982 6.072 -0.423 1.00 94.88 71 ILE A C 1
ATOM 551 O O . ILE A 1 71 ? 10.063 7.296 -0.383 1.00 94.88 71 ILE A O 1
ATOM 555 N N . LYS A 1 72 ? 10.663 5.276 0.406 1.00 93.62 72 LYS A N 1
ATOM 556 C CA . LYS A 1 72 ? 11.441 5.772 1.545 1.00 93.62 72 LYS A CA 1
ATOM 557 C C . LYS A 1 72 ? 12.760 6.435 1.148 1.00 93.62 72 LYS A C 1
ATOM 559 O O . LYS A 1 72 ? 13.151 7.419 1.764 1.00 93.62 72 LYS A O 1
ATOM 564 N N . GLU A 1 73 ? 13.480 5.871 0.182 1.00 94.56 73 GLU A N 1
ATOM 565 C CA . GLU A 1 73 ? 14.861 6.270 -0.121 1.00 94.56 73 GLU A CA 1
ATOM 566 C C . GLU A 1 73 ? 14.989 7.120 -1.400 1.00 94.56 73 GLU A C 1
ATOM 568 O O . GLU A 1 73 ? 16.053 7.702 -1.629 1.00 94.56 73 GLU A O 1
ATOM 573 N N . CYS A 1 74 ? 13.958 7.173 -2.255 1.00 94.38 74 CYS A N 1
ATOM 574 C CA . CYS A 1 74 ? 14.027 7.876 -3.544 1.00 94.38 74 CYS A CA 1
ATOM 575 C C . CYS A 1 74 ? 13.058 9.052 -3.671 1.00 94.38 74 CYS A C 1
ATOM 577 O O . CYS A 1 74 ? 13.329 9.945 -4.472 1.00 94.38 74 CYS A O 1
ATOM 579 N N . LEU A 1 75 ? 11.927 9.056 -2.958 1.00 91.81 75 LEU A N 1
ATOM 580 C CA . LEU A 1 75 ? 10.873 10.050 -3.167 1.00 91.81 75 LEU A CA 1
ATOM 581 C C . LEU A 1 75 ? 10.806 11.082 -2.042 1.00 91.81 75 LEU A C 1
ATOM 583 O O . LEU A 1 75 ? 10.864 10.758 -0.861 1.00 91.81 75 LEU A O 1
ATOM 587 N N . HIS A 1 76 ? 10.601 12.342 -2.424 1.00 89.56 76 HIS A N 1
ATOM 588 C CA . HIS A 1 76 ? 10.235 13.393 -1.478 1.00 89.56 76 HIS A CA 1
ATOM 589 C C . HIS A 1 76 ? 8.819 13.138 -0.911 1.00 89.56 76 HIS A C 1
ATOM 591 O O . HIS A 1 76 ? 7.937 12.756 -1.688 1.00 89.56 76 HIS A O 1
ATOM 597 N N . PRO A 1 77 ? 8.531 13.408 0.381 1.00 87.69 77 PRO A N 1
ATOM 598 C CA . PRO A 1 77 ? 7.216 13.149 0.986 1.00 87.69 77 PRO A CA 1
ATOM 599 C C . PRO A 1 77 ? 6.023 13.744 0.223 1.00 87.69 77 PRO A C 1
ATOM 601 O O . PRO A 1 77 ? 4.977 13.109 0.115 1.00 87.69 77 PRO A O 1
ATOM 604 N N . ALA A 1 78 ? 6.187 14.923 -0.388 1.00 87.31 78 ALA A N 1
ATOM 605 C CA . ALA A 1 78 ? 5.155 15.523 -1.241 1.00 87.31 78 ALA A CA 1
ATOM 606 C C . ALA A 1 78 ? 4.826 14.665 -2.483 1.00 87.31 78 ALA A C 1
ATOM 608 O O . ALA A 1 78 ? 3.662 14.542 -2.855 1.00 87.31 78 ALA A O 1
ATOM 609 N N . HIS A 1 79 ? 5.826 14.019 -3.098 1.00 89.31 79 HIS A N 1
ATOM 610 C CA . HIS A 1 79 ? 5.608 13.083 -4.207 1.00 89.31 79 HIS A CA 1
ATOM 611 C C . HIS A 1 79 ? 4.918 11.798 -3.736 1.00 89.31 79 HIS A C 1
ATOM 613 O O . HIS A 1 79 ? 4.106 11.246 -4.474 1.00 89.31 79 HIS A O 1
ATOM 619 N N . VAL A 1 80 ? 5.204 11.341 -2.512 1.00 91.56 80 VAL A N 1
ATOM 620 C CA . VAL A 1 80 ? 4.527 10.184 -1.904 1.00 91.56 80 VAL A CA 1
ATOM 621 C C . VAL A 1 80 ? 3.053 10.496 -1.647 1.00 91.56 80 VAL A C 1
ATOM 623 O O . VAL A 1 80 ? 2.196 9.696 -2.010 1.00 91.56 80 VAL A O 1
ATOM 626 N N . SER A 1 81 ? 2.748 11.670 -1.087 1.00 89.50 81 SER A N 1
ATOM 627 C CA . SER A 1 81 ? 1.368 12.128 -0.879 1.00 89.50 81 SER A CA 1
ATOM 628 C C . SER A 1 81 ? 0.603 12.234 -2.203 1.00 89.50 81 SER A C 1
ATOM 630 O O . SER A 1 81 ? -0.452 11.621 -2.346 1.00 89.50 81 SER A O 1
ATOM 632 N N . ALA A 1 82 ? 1.184 12.887 -3.219 1.00 89.88 82 ALA A N 1
ATOM 633 C CA . ALA A 1 82 ? 0.575 12.987 -4.547 1.00 89.88 82 ALA A CA 1
ATOM 634 C C . ALA A 1 82 ? 0.362 11.612 -5.209 1.00 89.88 82 ALA A C 1
ATOM 636 O O . ALA A 1 82 ? -0.654 11.384 -5.867 1.00 89.88 82 ALA A O 1
ATOM 637 N N . PHE A 1 83 ? 1.301 10.677 -5.027 1.00 91.38 83 PHE A N 1
ATOM 638 C CA . PHE A 1 83 ? 1.142 9.294 -5.472 1.00 91.38 83 PHE A CA 1
ATOM 639 C C . PHE A 1 83 ? -0.035 8.608 -4.769 1.00 91.38 83 PHE A C 1
ATOM 641 O O . PHE A 1 83 ? -0.865 8.014 -5.452 1.00 91.38 83 PHE A O 1
ATOM 648 N N . CYS A 1 84 ? -0.146 8.728 -3.442 1.00 92.06 84 CYS A N 1
ATOM 649 C CA . CYS A 1 84 ? -1.237 8.127 -2.670 1.00 92.06 84 CYS A CA 1
ATOM 650 C C . CYS A 1 84 ? -2.596 8.712 -3.058 1.00 92.06 84 CYS A C 1
ATOM 652 O O . CYS A 1 84 ? -3.514 7.948 -3.336 1.00 92.06 84 CYS A O 1
ATOM 654 N N . GLN A 1 85 ? -2.703 10.040 -3.162 1.00 91.31 85 GLN A N 1
ATOM 655 C CA . GLN A 1 85 ? -3.931 10.709 -3.593 1.00 91.31 85 GLN A CA 1
ATOM 656 C C . GLN A 1 85 ? -4.363 10.220 -4.975 1.00 91.31 85 GLN A C 1
ATOM 658 O O . GLN A 1 85 ? -5.516 9.863 -5.191 1.00 91.31 85 GLN A O 1
ATOM 663 N N . LYS A 1 86 ? -3.424 10.132 -5.918 1.00 91.31 86 LYS A N 1
ATOM 664 C CA . LYS A 1 86 ? -3.718 9.642 -7.264 1.00 91.31 86 LYS A CA 1
ATOM 665 C C . LYS A 1 86 ? -4.066 8.150 -7.291 1.00 91.31 86 LYS A C 1
ATOM 667 O O . LYS A 1 86 ? -4.905 7.737 -8.085 1.00 91.31 86 LYS A O 1
ATOM 672 N N . LEU A 1 87 ? -3.434 7.334 -6.452 1.00 91.62 87 LEU A N 1
ATOM 673 C CA . LEU A 1 87 ? -3.707 5.902 -6.361 1.00 91.62 87 LEU A CA 1
ATOM 674 C C . LEU A 1 87 ? -5.089 5.614 -5.762 1.00 91.62 87 LEU A C 1
ATOM 676 O O . LEU A 1 87 ? -5.818 4.779 -6.295 1.00 91.62 87 LEU A O 1
ATOM 680 N N . LEU A 1 88 ? -5.434 6.301 -4.675 1.00 90.56 88 LEU A N 1
ATOM 681 C CA . LEU A 1 88 ? -6.677 6.096 -3.936 1.00 90.56 88 LEU A CA 1
ATOM 682 C C . LEU A 1 88 ? -7.846 6.797 -4.637 1.00 90.56 88 LEU A C 1
ATOM 684 O O . LEU A 1 88 ? -8.823 6.154 -4.996 1.00 90.56 88 LEU A O 1
ATOM 688 N N . CYS A 1 89 ? -7.700 8.085 -4.943 1.00 88.12 89 CYS A N 1
ATOM 689 C CA . CYS A 1 89 ? -8.798 8.939 -5.404 1.00 88.12 89 CYS A CA 1
ATOM 690 C C . CYS A 1 89 ? -8.788 9.209 -6.916 1.00 88.12 89 CYS A C 1
ATOM 692 O O . CYS A 1 89 ? -9.746 9.761 -7.444 1.00 88.12 89 CYS A O 1
ATOM 694 N N . GLY A 1 90 ? -7.705 8.884 -7.630 1.00 79.00 90 GLY A N 1
ATOM 695 C CA . GLY A 1 90 ? -7.605 9.193 -9.057 1.00 79.00 90 GLY A CA 1
ATOM 696 C C . GLY A 1 90 ? -8.602 8.403 -9.907 1.00 79.00 90 GLY A C 1
ATOM 697 O O . GLY A 1 90 ? -8.786 7.198 -9.703 1.00 79.00 90 GLY A O 1
ATOM 698 N N . GLU A 1 91 ? -9.180 9.072 -10.905 1.00 69.88 91 GLU A N 1
ATOM 699 C CA . GLU A 1 91 ? -9.977 8.441 -11.963 1.00 69.88 91 GLU A CA 1
ATOM 700 C C . GLU A 1 91 ? -9.168 7.353 -12.690 1.00 69.88 91 GLU A C 1
ATOM 702 O O . GLU A 1 91 ? -7.936 7.429 -12.772 1.00 69.88 91 GLU A O 1
ATOM 707 N N . GLU A 1 92 ? -9.847 6.347 -13.252 1.00 67.75 92 GLU A N 1
ATOM 708 C CA . GLU A 1 92 ? -9.183 5.254 -13.983 1.00 67.75 92 GLU A CA 1
ATOM 709 C C . GLU A 1 92 ? -8.303 5.790 -15.130 1.00 67.75 92 GLU A C 1
ATOM 711 O O . GLU A 1 92 ? -7.163 5.354 -15.297 1.00 67.75 92 GLU A O 1
ATOM 716 N N . ASP A 1 93 ? -8.766 6.825 -15.836 1.00 57.66 93 ASP A N 1
ATOM 717 C CA . ASP A 1 93 ? -7.995 7.527 -16.867 1.00 57.66 93 ASP A CA 1
ATOM 718 C C . ASP A 1 93 ? -6.873 8.408 -16.306 1.00 57.66 93 ASP A C 1
ATOM 720 O O . ASP A 1 93 ? -5.809 8.552 -16.919 1.00 57.66 93 ASP A O 1
ATOM 724 N N . ALA A 1 94 ? -7.062 8.986 -15.121 1.00 57.44 94 ALA A N 1
ATOM 725 C CA . ALA A 1 94 ? -6.036 9.792 -14.476 1.00 57.44 94 ALA A CA 1
ATOM 726 C C . ALA A 1 94 ? -4.866 8.923 -13.998 1.00 57.44 94 ALA A C 1
ATOM 728 O O . ALA A 1 94 ? -3.726 9.391 -14.004 1.00 57.44 94 ALA A O 1
ATOM 729 N N . LYS A 1 95 ? -5.110 7.653 -13.646 1.00 63.50 95 LYS A N 1
ATOM 730 C CA . LYS A 1 95 ? -4.109 6.663 -13.204 1.00 63.50 95 LYS A CA 1
ATOM 731 C C . LYS A 1 95 ? -3.160 6.178 -14.304 1.00 63.50 95 LYS A C 1
ATOM 733 O O . LYS A 1 95 ? -2.311 5.340 -14.012 1.00 63.50 95 LYS A O 1
ATOM 738 N N . ARG A 1 96 ? -3.229 6.728 -15.527 1.00 69.25 96 ARG A N 1
ATOM 739 C CA . ARG A 1 96 ? -2.334 6.399 -16.653 1.00 69.25 96 ARG A CA 1
ATOM 740 C C . ARG A 1 96 ? -0.871 6.307 -16.216 1.00 69.25 96 ARG A C 1
ATOM 742 O O . ARG A 1 96 ? -0.205 7.305 -15.931 1.00 69.25 96 ARG A O 1
ATOM 749 N N . PHE A 1 97 ? -0.390 5.075 -16.188 1.00 78.38 97 PHE A N 1
ATOM 750 C CA . PHE A 1 97 ? 0.994 4.706 -15.963 1.00 78.38 97 PHE A CA 1
ATOM 751 C C . PHE A 1 97 ? 1.622 4.273 -17.287 1.00 78.38 97 PHE A C 1
ATOM 753 O O . PHE A 1 97 ? 0.936 3.904 -18.241 1.00 78.38 97 PHE A O 1
ATOM 760 N N . ILE A 1 98 ? 2.945 4.357 -17.368 1.00 80.38 98 ILE A N 1
ATOM 761 C CA . ILE A 1 98 ? 3.684 4.005 -18.575 1.00 80.38 98 ILE A CA 1
ATOM 762 C C . ILE A 1 98 ? 4.084 2.545 -18.447 1.00 80.38 98 ILE A C 1
ATOM 764 O O . ILE A 1 98 ? 4.938 2.196 -17.638 1.00 80.38 98 ILE A O 1
ATOM 768 N N . CYS A 1 99 ? 3.465 1.696 -19.259 1.00 76.12 99 CYS A N 1
ATOM 769 C CA . CYS A 1 99 ? 3.793 0.285 -19.314 1.00 76.12 99 CYS A CA 1
ATOM 770 C C . CYS A 1 99 ? 3.820 -0.205 -20.760 1.00 76.12 99 CYS A C 1
ATOM 772 O O . CYS A 1 99 ? 3.031 0.241 -21.595 1.00 76.12 99 CYS A O 1
ATOM 774 N N . LEU A 1 100 ? 4.751 -1.111 -21.057 1.00 76.81 100 LEU A N 1
ATOM 775 C CA . LEU A 1 100 ? 4.831 -1.738 -22.369 1.00 76.81 100 LEU A CA 1
ATOM 776 C C . LEU A 1 100 ? 3.628 -2.675 -22.568 1.00 76.81 100 LEU A C 1
ATOM 778 O O . LEU A 1 100 ? 3.235 -3.344 -21.609 1.00 76.81 100 LEU A O 1
ATOM 782 N N . PRO A 1 101 ? 3.073 -2.784 -23.792 1.00 78.94 101 PRO A N 1
ATOM 783 C CA . PRO A 1 101 ? 1.917 -3.643 -24.066 1.00 78.94 101 PRO A CA 1
ATOM 784 C C . PRO A 1 101 ? 2.089 -5.087 -23.573 1.00 78.94 101 PRO A C 1
ATOM 786 O O . PRO A 1 101 ? 1.159 -5.671 -23.029 1.00 78.94 101 PRO A O 1
ATOM 789 N N . CYS A 1 102 ? 3.305 -5.635 -23.664 1.00 74.06 102 CYS A N 1
ATOM 790 C CA . CYS A 1 102 ? 3.625 -6.994 -23.222 1.00 74.06 102 CYS A CA 1
ATOM 791 C C . CYS A 1 102 ? 3.464 -7.238 -21.712 1.00 74.06 102 CYS A C 1
ATOM 793 O O . CYS A 1 102 ? 3.361 -8.388 -21.301 1.00 74.06 102 CYS A O 1
ATOM 795 N N . HIS A 1 103 ? 3.435 -6.192 -20.882 1.00 79.88 103 HIS A N 1
ATOM 796 C CA . HIS A 1 103 ? 3.256 -6.314 -19.431 1.00 79.88 103 HIS A CA 1
ATOM 797 C C . HIS A 1 103 ? 1.849 -5.906 -18.970 1.00 79.88 103 HIS A C 1
ATOM 799 O O . HIS A 1 103 ? 1.533 -6.056 -17.792 1.00 79.88 103 HIS A O 1
ATOM 805 N N . GLN A 1 104 ? 0.989 -5.404 -19.868 1.00 81.75 104 GLN A N 1
ATOM 806 C CA . GLN A 1 104 ? -0.369 -4.970 -19.511 1.00 81.75 104 GLN A CA 1
ATOM 807 C C . GLN A 1 104 ? -1.228 -6.120 -18.973 1.00 81.75 104 GLN A C 1
ATOM 809 O O . GLN A 1 104 ? -2.069 -5.895 -18.113 1.00 81.75 104 GLN A O 1
ATOM 814 N N . SER A 1 105 ? -0.979 -7.361 -19.402 1.00 85.62 105 SER A N 1
ATOM 815 C CA . SER A 1 105 ? -1.692 -8.549 -18.910 1.00 85.62 105 SER A CA 1
ATOM 816 C C . SER A 1 105 ? -1.481 -8.827 -17.414 1.00 85.62 105 SER A C 1
ATOM 818 O O . SER A 1 105 ? -2.309 -9.503 -16.797 1.00 85.62 105 SER A O 1
ATOM 820 N N . LEU A 1 106 ? -0.403 -8.298 -16.825 1.00 86.94 106 LEU A N 1
ATOM 821 C CA . LEU A 1 106 ? -0.035 -8.480 -15.418 1.00 86.94 106 LEU A CA 1
ATOM 822 C C . LEU A 1 106 ? -0.562 -7.364 -14.505 1.00 86.94 106 LEU A C 1
ATOM 824 O O . LEU A 1 106 ? -0.366 -7.433 -13.290 1.00 86.94 106 LEU A O 1
ATOM 828 N N . ILE A 1 107 ? -1.205 -6.333 -15.060 1.00 88.88 107 ILE A N 1
ATOM 829 C CA . ILE A 1 107 ? -1.574 -5.109 -14.340 1.00 88.88 107 ILE A CA 1
ATOM 830 C C . ILE A 1 107 ? -3.080 -4.863 -14.474 1.00 88.88 107 ILE A C 1
ATOM 832 O O . ILE A 1 107 ? -3.678 -5.114 -15.516 1.00 88.88 107 ILE A O 1
ATOM 836 N N . CYS A 1 108 ? -3.700 -4.387 -13.400 1.00 87.06 108 CYS A N 1
ATOM 837 C CA . CYS A 1 108 ? -5.105 -3.993 -13.343 1.00 87.06 108 CYS A CA 1
ATOM 838 C C . CYS A 1 108 ? -5.267 -2.473 -13.296 1.00 87.06 108 CYS A C 1
ATOM 840 O O . CYS A 1 108 ? -4.341 -1.737 -12.976 1.00 87.06 108 CYS A O 1
ATOM 842 N N . ASN A 1 109 ? -6.489 -1.999 -13.528 1.00 83.62 109 ASN A N 1
ATOM 843 C CA . ASN A 1 109 ? -6.831 -0.584 -13.329 1.00 83.62 109 ASN A CA 1
ATOM 844 C C . ASN A 1 109 ? -7.234 -0.277 -11.876 1.00 83.62 109 ASN A C 1
ATOM 846 O O . ASN A 1 109 ? -7.361 0.885 -11.491 1.00 83.62 109 ASN A O 1
ATOM 850 N N . LYS A 1 110 ? -7.433 -1.323 -11.065 1.00 86.19 110 LYS A N 1
ATOM 851 C CA . LYS A 1 110 ? -7.883 -1.236 -9.677 1.00 86.19 110 LYS A CA 1
ATOM 852 C C . LYS A 1 110 ? -6.854 -1.842 -8.739 1.00 86.19 110 LYS A C 1
ATOM 854 O O . LYS A 1 110 ? -6.173 -2.810 -9.075 1.00 86.19 110 LYS A O 1
ATOM 859 N N . LEU A 1 111 ? -6.768 -1.245 -7.560 1.00 91.38 111 LEU A N 1
ATOM 860 C CA . LEU A 1 111 ? -5.919 -1.709 -6.479 1.00 91.38 111 LEU A CA 1
ATOM 861 C C . LEU A 1 111 ? -6.477 -3.017 -5.912 1.00 91.38 111 LEU A C 1
ATOM 863 O O . LEU A 1 111 ? -7.660 -3.102 -5.589 1.00 91.38 111 LEU A O 1
ATOM 867 N N . VAL A 1 112 ? -5.625 -4.031 -5.784 1.00 93.62 112 VAL A N 1
ATOM 868 C CA . VAL A 1 112 ? -6.006 -5.321 -5.202 1.00 93.62 112 VAL A CA 1
ATOM 869 C C . VAL A 1 112 ? -5.545 -5.359 -3.752 1.00 93.62 112 VAL A C 1
ATOM 871 O O . VAL A 1 112 ? -4.347 -5.412 -3.471 1.00 93.62 112 VAL A O 1
ATOM 874 N N . TRP A 1 113 ? -6.503 -5.338 -2.825 1.00 95.06 113 TRP A N 1
ATOM 875 C CA . TRP A 1 113 ? -6.218 -5.426 -1.397 1.00 95.06 113 TRP A CA 1
ATOM 876 C C . TRP A 1 113 ? -5.706 -6.814 -1.009 1.00 95.06 113 TRP A C 1
ATOM 878 O O . TRP A 1 113 ? -6.382 -7.826 -1.194 1.00 95.06 113 TRP A O 1
ATOM 888 N N . ALA A 1 114 ? -4.497 -6.832 -0.453 1.00 95.31 114 ALA A N 1
ATOM 889 C CA . ALA A 1 114 ? -3.804 -8.007 0.053 1.00 95.31 114 ALA A CA 1
ATOM 890 C C . ALA A 1 114 ? -3.037 -7.638 1.327 1.00 95.31 114 ALA A C 1
ATOM 892 O O . ALA A 1 114 ? -2.756 -6.468 1.586 1.00 95.31 114 ALA A O 1
ATOM 893 N N . GLU A 1 115 ? -2.629 -8.637 2.106 1.00 96.19 115 GLU A N 1
ATOM 894 C CA . GLU A 1 115 ? -1.915 -8.407 3.363 1.00 96.19 115 GLU A CA 1
ATOM 895 C C . GLU A 1 115 ? -0.657 -7.535 3.223 1.00 96.19 115 GLU A C 1
ATOM 897 O O . GLU A 1 115 ? -0.394 -6.665 4.054 1.00 96.19 115 GLU A O 1
ATOM 902 N N . SER A 1 116 ? 0.132 -7.761 2.171 1.00 97.12 116 SER A N 1
ATOM 903 C CA . SER A 1 116 ? 1.348 -6.987 1.905 1.00 97.12 116 SER A CA 1
ATOM 904 C C . SER A 1 116 ? 1.038 -5.518 1.598 1.00 97.12 116 SER A C 1
ATOM 906 O O . SER A 1 116 ? 1.851 -4.649 1.901 1.00 97.12 116 SER A O 1
ATOM 908 N N . LEU A 1 117 ? -0.154 -5.214 1.076 1.00 96.69 117 LEU A N 1
ATOM 909 C CA . LEU A 1 117 ? -0.585 -3.842 0.825 1.00 96.69 117 LEU A CA 1
ATOM 910 C C . LEU A 1 117 ? -0.880 -3.081 2.124 1.00 96.69 117 LEU A C 1
ATOM 912 O O . LEU A 1 117 ? -0.515 -1.912 2.226 1.00 96.69 117 LEU A O 1
ATOM 916 N N . PHE A 1 118 ? -1.447 -3.733 3.145 1.00 97.44 118 PHE A N 1
ATOM 917 C CA . PHE A 1 118 ? -1.621 -3.106 4.463 1.00 97.44 118 PHE A CA 1
ATOM 918 C C . PHE A 1 118 ? -0.281 -2.737 5.094 1.00 97.44 118 PHE A C 1
ATOM 920 O O . PHE A 1 118 ? -0.120 -1.626 5.593 1.00 97.44 118 PHE A O 1
ATOM 927 N N . ASN A 1 119 ? 0.708 -3.631 5.002 1.00 96.31 119 ASN A N 1
ATOM 928 C CA . ASN A 1 119 ? 2.066 -3.334 5.453 1.00 96.31 119 ASN A CA 1
ATOM 929 C C . ASN A 1 119 ? 2.664 -2.139 4.688 1.00 96.31 119 ASN A C 1
ATOM 931 O O . ASN A 1 119 ? 3.266 -1.251 5.289 1.00 96.31 119 ASN A O 1
ATOM 935 N N . LEU A 1 120 ? 2.457 -2.075 3.369 1.00 96.19 120 LEU A N 1
ATOM 936 C CA . LEU A 1 120 ? 2.908 -0.941 2.567 1.00 96.19 120 LEU A CA 1
ATOM 937 C C . LEU A 1 120 ? 2.257 0.376 3.017 1.00 96.19 120 LEU A C 1
ATOM 939 O O . LEU A 1 120 ? 2.972 1.342 3.274 1.00 96.19 120 LEU A O 1
ATOM 943 N N . PHE A 1 121 ? 0.929 0.429 3.148 1.00 95.25 121 PHE A N 1
ATOM 944 C CA . PHE A 1 121 ? 0.244 1.646 3.595 1.00 95.25 121 PHE A CA 1
ATOM 945 C C . PHE A 1 121 ? 0.625 2.039 5.021 1.00 95.25 121 PHE A C 1
ATOM 947 O O . PHE A 1 121 ? 0.798 3.224 5.293 1.00 95.25 121 PHE A O 1
ATOM 954 N N . GLN A 1 122 ? 0.830 1.071 5.915 1.00 95.00 122 GLN A N 1
ATOM 955 C CA . GLN A 1 122 ? 1.355 1.342 7.250 1.00 95.00 122 GLN A CA 1
ATOM 956 C C . GLN A 1 122 ? 2.732 2.018 7.172 1.00 95.00 122 GLN A C 1
ATOM 958 O O . GLN A 1 122 ? 2.951 3.044 7.814 1.00 95.00 122 GLN A O 1
ATOM 963 N N . ASN A 1 123 ? 3.646 1.496 6.348 1.00 93.44 123 ASN A N 1
ATOM 964 C CA . ASN A 1 123 ? 4.961 2.106 6.142 1.00 93.44 123 ASN A CA 1
ATOM 965 C C . ASN A 1 123 ? 4.856 3.508 5.531 1.00 93.44 123 ASN A C 1
ATOM 967 O O . ASN A 1 123 ? 5.556 4.417 5.972 1.00 93.44 123 ASN A O 1
ATOM 971 N N . ILE A 1 124 ? 3.958 3.708 4.563 1.00 93.25 124 ILE A N 1
ATOM 972 C CA . ILE A 1 124 ? 3.683 5.026 3.981 1.00 93.25 124 ILE A CA 1
ATOM 973 C C . ILE A 1 124 ? 3.218 5.998 5.070 1.00 93.25 124 ILE A C 1
ATOM 975 O O . ILE A 1 124 ? 3.809 7.061 5.189 1.00 93.25 124 ILE A O 1
ATOM 979 N N . LEU A 1 125 ? 2.246 5.635 5.909 1.00 91.88 125 LEU A N 1
ATOM 980 C CA . LEU A 1 125 ? 1.752 6.479 7.010 1.00 91.88 125 LEU A CA 1
ATOM 981 C C . LEU A 1 125 ? 2.828 6.812 8.056 1.00 91.88 125 LEU A C 1
ATOM 983 O O . LEU A 1 125 ? 2.786 7.859 8.701 1.00 91.88 125 LEU A O 1
ATOM 987 N N . ILE A 1 126 ? 3.795 5.916 8.254 1.00 89.69 126 ILE A N 1
ATOM 988 C CA . ILE A 1 126 ? 4.943 6.174 9.129 1.00 89.69 126 ILE A CA 1
ATOM 989 C C . ILE A 1 126 ? 5.894 7.193 8.485 1.00 89.69 126 ILE A C 1
ATOM 991 O O . ILE A 1 126 ? 6.438 8.040 9.191 1.00 89.69 126 ILE A O 1
ATOM 995 N N . ILE A 1 127 ? 6.085 7.118 7.164 1.00 84.38 127 ILE A N 1
ATOM 996 C CA . ILE A 1 127 ? 6.992 7.985 6.397 1.00 84.38 127 ILE A CA 1
ATOM 997 C C . ILE A 1 127 ? 6.371 9.362 6.119 1.00 84.38 127 ILE A C 1
ATOM 999 O O . ILE A 1 127 ? 7.079 10.367 6.163 1.00 84.38 127 ILE A O 1
ATOM 1003 N N . THR A 1 128 ? 5.072 9.428 5.819 1.00 76.81 128 THR A N 1
ATOM 1004 C CA . THR A 1 128 ? 4.364 10.658 5.449 1.00 76.81 128 THR A CA 1
ATOM 1005 C C . THR A 1 128 ? 3.164 10.931 6.351 1.00 76.81 128 THR A C 1
ATOM 1007 O O . THR A 1 128 ? 2.325 10.067 6.587 1.00 76.81 128 THR A O 1
ATOM 1010 N N . PHE A 1 129 ? 3.061 12.173 6.828 1.00 68.19 129 PHE A N 1
ATOM 1011 C CA . PHE A 1 129 ? 1.920 12.662 7.609 1.00 68.19 129 PHE A CA 1
ATOM 1012 C C . PHE A 1 129 ? 0.843 13.337 6.735 1.00 68.19 129 PHE A C 1
ATOM 1014 O O . PHE A 1 129 ? -0.212 13.714 7.230 1.00 68.19 129 PHE A O 1
ATOM 1021 N N . THR A 1 130 ? 1.080 13.514 5.432 1.00 77.62 130 THR A N 1
ATOM 1022 C CA . THR A 1 130 ? 0.312 14.452 4.594 1.00 77.62 130 THR A CA 1
ATOM 1023 C C . THR A 1 130 ? -0.653 13.768 3.625 1.00 77.62 130 THR A C 1
ATOM 1025 O O . THR A 1 130 ? -0.692 14.113 2.444 1.00 77.62 130 THR A O 1
ATOM 1028 N N . LEU A 1 131 ? -1.436 12.786 4.081 1.00 86.56 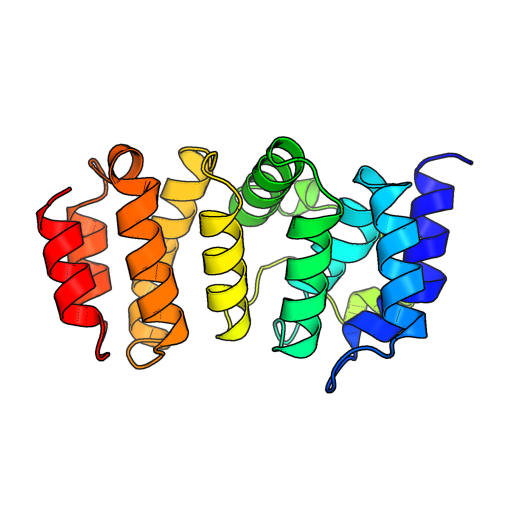131 LEU A N 1
ATOM 1029 C CA . LEU A 1 131 ? -2.585 12.334 3.285 1.00 86.56 131 LEU A CA 1
ATOM 1030 C C . LEU A 1 131 ? -3.645 13.444 3.222 1.00 86.56 131 LEU A C 1
ATOM 1032 O O . LEU A 1 131 ? -3.858 14.161 4.198 1.00 86.56 131 LEU A O 1
ATOM 1036 N N . THR A 1 132 ? -4.288 13.597 2.064 1.00 89.31 132 THR A N 1
ATOM 1037 C CA . THR A 1 132 ? -5.383 14.560 1.868 1.00 89.31 132 THR A CA 1
ATOM 1038 C C . THR A 1 132 ? -6.683 14.032 2.470 1.00 89.31 132 THR A C 1
ATOM 1040 O O . THR A 1 132 ? -6.830 12.818 2.604 1.00 89.31 132 THR A O 1
ATOM 1043 N N . GLN A 1 133 ? -7.642 14.916 2.777 1.00 91.81 133 GLN A N 1
ATOM 1044 C CA . GLN A 1 133 ? -8.961 14.502 3.276 1.00 91.81 133 GLN A CA 1
ATOM 1045 C C . GLN A 1 133 ? -9.633 13.501 2.323 1.00 91.81 133 GLN A C 1
ATOM 1047 O O . GLN A 1 133 ? -10.023 12.437 2.775 1.00 91.81 133 GLN A O 1
ATOM 1052 N N . ASP A 1 134 ? -9.612 13.741 1.007 1.00 92.00 134 ASP A N 1
ATOM 1053 C CA . ASP A 1 134 ? -10.167 12.799 0.018 1.00 92.00 134 ASP A CA 1
ATOM 1054 C C . ASP A 1 134 ? -9.544 11.395 0.109 1.00 92.00 134 ASP A C 1
ATOM 1056 O O . ASP A 1 134 ? -10.219 10.383 -0.075 1.00 92.00 134 ASP A O 1
ATOM 1060 N N . SER A 1 135 ? -8.236 11.320 0.395 1.00 91.75 135 SER A N 1
ATOM 1061 C CA . SER A 1 135 ? -7.536 10.037 0.555 1.00 91.75 135 SER A CA 1
ATOM 1062 C C . SER A 1 135 ? -7.969 9.330 1.837 1.00 91.75 135 SER A C 1
ATOM 1064 O O . SER A 1 135 ? -8.047 8.104 1.861 1.00 91.75 135 SER A O 1
ATOM 1066 N N . ILE A 1 136 ? -8.224 10.095 2.904 1.00 93.56 136 ILE A N 1
ATOM 1067 C CA . ILE A 1 136 ? -8.753 9.586 4.172 1.00 93.56 136 ILE A CA 1
ATOM 1068 C C . ILE A 1 136 ? -10.174 9.066 3.975 1.00 93.56 136 ILE A C 1
ATOM 1070 O O . ILE A 1 136 ? -10.439 7.925 4.342 1.00 93.56 136 ILE A O 1
ATOM 1074 N N . ASP A 1 137 ? -11.044 9.865 3.361 1.00 94.50 137 ASP A N 1
ATOM 1075 C CA . ASP A 1 137 ? -12.444 9.527 3.106 1.00 94.50 137 ASP A CA 1
ATOM 1076 C C . ASP A 1 137 ? -12.534 8.241 2.274 1.00 94.50 137 ASP A C 1
ATOM 1078 O O . ASP A 1 137 ? -13.169 7.275 2.690 1.00 94.50 137 ASP A O 1
ATOM 1082 N N . HIS A 1 138 ? -11.768 8.159 1.178 1.00 93.75 138 HIS A N 1
ATOM 1083 C CA . HIS A 1 138 ? -11.725 6.958 0.344 1.00 93.75 138 HIS A CA 1
ATOM 1084 C C . HIS A 1 138 ? -11.228 5.718 1.100 1.00 93.75 138 HIS A C 1
ATOM 1086 O O . HIS A 1 138 ? -11.737 4.619 0.891 1.00 93.75 138 HIS A O 1
ATOM 1092 N N . LEU A 1 139 ? -10.229 5.859 1.980 1.00 94.44 139 LEU A N 1
ATOM 1093 C CA . LEU A 1 139 ? -9.781 4.738 2.808 1.00 94.44 139 LEU A CA 1
ATOM 1094 C C . LEU A 1 139 ? -10.883 4.301 3.774 1.00 94.44 139 LEU A C 1
ATOM 1096 O O . LEU A 1 139 ? -11.141 3.103 3.863 1.00 94.44 139 LEU A O 1
ATOM 1100 N N . VAL A 1 140 ? -11.538 5.245 4.458 1.00 96.06 140 VAL A N 1
ATOM 1101 C CA . VAL A 1 140 ? -12.636 4.965 5.396 1.00 96.06 140 VAL A CA 1
ATOM 1102 C C . VAL A 1 140 ? -13.776 4.220 4.706 1.00 96.06 140 VAL A C 1
ATOM 1104 O O . VAL A 1 140 ? -14.235 3.215 5.250 1.00 96.06 140 VAL A O 1
ATOM 1107 N N . ASP A 1 141 ? -14.166 4.636 3.501 1.00 94.25 141 ASP A N 1
ATOM 1108 C CA . ASP A 1 141 ? -15.226 3.982 2.723 1.00 94.25 141 ASP A CA 1
ATOM 1109 C C . ASP A 1 141 ? -14.925 2.502 2.446 1.00 94.25 141 ASP A C 1
ATOM 1111 O O . ASP A 1 141 ? -15.826 1.666 2.410 1.00 94.25 141 ASP A O 1
ATOM 1115 N N . GLN A 1 142 ? -13.647 2.150 2.279 1.00 94.12 142 GLN A N 1
ATOM 1116 C CA . GLN A 1 142 ? -13.215 0.771 2.039 1.00 94.12 142 GLN A CA 1
ATOM 1117 C C . GLN A 1 142 ? -13.069 -0.045 3.335 1.00 94.12 142 GLN A C 1
ATOM 1119 O O . GLN A 1 142 ? -13.115 -1.275 3.295 1.00 94.12 142 GLN A O 1
ATOM 1124 N N . LEU A 1 143 ? -12.877 0.598 4.495 1.00 95.44 143 LEU A N 1
ATOM 1125 C CA . LEU A 1 143 ? -12.482 -0.094 5.728 1.00 95.44 143 LEU A CA 1
ATOM 1126 C C . LEU A 1 143 ? -13.490 -1.140 6.203 1.00 95.44 143 LEU A C 1
ATOM 1128 O O . LEU A 1 143 ? -13.057 -2.134 6.778 1.00 95.44 143 LEU A O 1
ATOM 1132 N N . ARG A 1 144 ? -14.794 -0.950 5.971 1.00 93.75 144 ARG A N 1
ATOM 1133 C CA . ARG A 1 144 ? -15.817 -1.921 6.393 1.00 93.75 144 ARG A CA 1
ATOM 1134 C C . ARG A 1 144 ? -15.645 -3.262 5.683 1.00 93.75 144 ARG A C 1
ATOM 1136 O O . ARG A 1 144 ? -15.446 -4.278 6.341 1.00 93.75 144 ARG A O 1
ATOM 1143 N N . GLU A 1 145 ? -15.633 -3.245 4.351 1.00 95.69 145 GLU A N 1
ATOM 1144 C CA . GLU A 1 145 ? -15.434 -4.451 3.537 1.00 95.69 145 GLU A CA 1
ATOM 1145 C C . GLU A 1 145 ? -14.078 -5.105 3.849 1.00 95.69 145 GLU A C 1
ATOM 1147 O O . GLU A 1 145 ? -13.963 -6.326 3.989 1.00 95.69 145 GLU A O 1
ATOM 1152 N N . LEU A 1 146 ? -13.035 -4.286 4.019 1.00 96.94 146 LEU A N 1
ATOM 1153 C CA . LEU A 1 146 ? -11.707 -4.781 4.373 1.00 96.94 146 LEU A CA 1
ATOM 1154 C C . LEU A 1 146 ? -11.680 -5.416 5.764 1.00 96.94 146 LEU A C 1
ATOM 1156 O O . LEU A 1 146 ? -11.015 -6.436 5.938 1.00 96.94 146 LEU A O 1
ATOM 1160 N N . ALA A 1 147 ? -12.399 -4.863 6.739 1.00 96.50 147 ALA A N 1
ATOM 1161 C CA . ALA A 1 147 ? -12.466 -5.415 8.083 1.00 96.50 147 ALA A CA 1
ATOM 1162 C C . ALA A 1 147 ? -13.202 -6.753 8.123 1.00 96.50 147 ALA A C 1
ATOM 1164 O O . ALA A 1 147 ? -12.736 -7.668 8.797 1.00 96.50 147 ALA A O 1
ATOM 1165 N N . GLU A 1 148 ? -14.276 -6.913 7.352 1.00 95.62 148 GLU A N 1
ATOM 1166 C CA . GLU A 1 148 ? -14.952 -8.205 7.207 1.00 95.62 148 GLU A CA 1
ATOM 1167 C C . GLU A 1 148 ? -14.018 -9.247 6.576 1.00 95.62 148 GLU A C 1
ATOM 1169 O O . GLU A 1 148 ? -13.806 -10.336 7.124 1.00 95.62 148 GLU A O 1
ATOM 1174 N N . ARG A 1 149 ? -13.386 -8.889 5.450 1.00 96.94 149 ARG A N 1
ATOM 1175 C CA . ARG A 1 149 ? -12.526 -9.796 4.678 1.00 96.94 149 ARG A CA 1
ATOM 1176 C C . ARG A 1 149 ? -11.219 -10.153 5.390 1.00 96.94 149 ARG A C 1
ATOM 1178 O O . ARG A 1 149 ? -10.738 -11.278 5.265 1.00 96.94 149 ARG A O 1
ATOM 1185 N N . PHE A 1 150 ? -10.629 -9.211 6.123 1.00 97.06 150 PHE A N 1
ATOM 1186 C CA . PHE A 1 150 ? -9.323 -9.345 6.778 1.00 97.06 150 PHE A CA 1
ATOM 1187 C C . PHE A 1 150 ? -9.412 -9.281 8.306 1.00 97.06 150 PHE A C 1
ATOM 1189 O O . PHE A 1 150 ? -8.430 -8.951 8.972 1.00 97.06 150 PHE A O 1
ATOM 1196 N N . SER A 1 151 ? -10.559 -9.666 8.869 1.00 96.81 151 SER A N 1
ATOM 1197 C CA . SER A 1 151 ? -10.862 -9.604 10.306 1.00 96.81 151 SER A CA 1
ATOM 1198 C C . SER A 1 151 ? -9.769 -10.184 11.209 1.00 96.81 151 SER A C 1
ATOM 1200 O O . SER A 1 151 ? -9.495 -9.632 12.270 1.00 96.81 151 SER A O 1
ATOM 1202 N N . LYS A 1 152 ? -9.100 -11.265 10.788 1.00 97.19 152 LYS A N 1
ATOM 1203 C CA . LYS A 1 152 ? -8.033 -11.945 11.550 1.00 97.19 152 LYS A CA 1
ATOM 1204 C C . LYS A 1 152 ? -6.608 -11.540 11.147 1.00 97.19 152 LYS A C 1
ATOM 1206 O O . LYS A 1 152 ? -5.645 -12.046 11.723 1.00 97.19 152 LYS A O 1
ATOM 1211 N N . SER A 1 153 ? -6.438 -10.665 10.154 1.00 97.69 153 SER A N 1
ATOM 1212 C CA . SER A 1 153 ? -5.112 -10.275 9.664 1.00 97.69 153 SER A CA 1
ATOM 1213 C C . SER A 1 153 ? -4.457 -9.274 10.610 1.00 97.69 153 SER A C 1
ATOM 1215 O O . SER A 1 153 ? -4.884 -8.125 10.734 1.00 97.69 153 SER A O 1
ATOM 1217 N N . LEU A 1 154 ? -3.351 -9.678 11.235 1.00 96.88 154 LEU A N 1
ATOM 1218 C CA . LEU A 1 154 ? -2.582 -8.780 12.097 1.00 96.88 154 LEU A CA 1
ATOM 1219 C C . LEU A 1 154 ? -1.988 -7.596 11.316 1.00 96.88 154 LEU A C 1
ATOM 1221 O O . LEU A 1 154 ? -1.874 -6.503 11.862 1.00 96.88 154 LEU A O 1
ATOM 1225 N N . LYS A 1 155 ? -1.648 -7.776 10.031 1.00 97.12 155 LYS A N 1
ATOM 1226 C CA . LYS A 1 155 ? -1.160 -6.684 9.170 1.00 97.12 155 LYS A CA 1
ATOM 1227 C C . LYS A 1 155 ? -2.244 -5.639 8.925 1.00 97.12 155 LYS A C 1
ATOM 1229 O O . LYS A 1 155 ? -1.952 -4.451 9.018 1.00 97.12 155 LYS A O 1
ATOM 1234 N N . PHE A 1 156 ? -3.483 -6.072 8.677 1.00 98.06 156 PHE A N 1
ATOM 1235 C CA . PHE A 1 156 ? -4.623 -5.160 8.593 1.00 98.06 156 PHE A CA 1
ATOM 1236 C C . PHE A 1 156 ? -4.842 -4.416 9.916 1.00 98.06 156 PHE A C 1
ATOM 1238 O O . PHE A 1 156 ? -4.901 -3.190 9.920 1.00 98.06 156 PHE A O 1
ATOM 1245 N N . GLY A 1 157 ? -4.871 -5.135 11.044 1.00 97.75 157 GLY A N 1
ATOM 1246 C CA . GLY A 1 157 ? -5.028 -4.520 12.366 1.00 97.75 157 GLY A CA 1
ATOM 1247 C C . GLY A 1 157 ? -3.935 -3.489 12.682 1.00 97.75 157 GLY A C 1
ATOM 1248 O O . GLY A 1 157 ? -4.229 -2.387 13.139 1.00 97.75 157 GLY A O 1
ATOM 1249 N N . ASN A 1 158 ? -2.672 -3.802 12.384 1.00 97.50 158 ASN A N 1
ATOM 1250 C CA . ASN A 1 158 ? -1.544 -2.888 12.584 1.00 97.50 158 ASN A CA 1
ATOM 1251 C C . ASN A 1 158 ? -1.623 -1.647 11.684 1.00 97.50 158 ASN A C 1
ATOM 1253 O O . ASN A 1 158 ? -1.355 -0.534 12.145 1.00 97.50 158 ASN A O 1
ATOM 1257 N N . PHE A 1 159 ? -2.015 -1.825 10.419 1.00 97.38 159 PHE A N 1
ATOM 1258 C CA . PHE A 1 159 ? -2.305 -0.717 9.516 1.00 97.38 159 PHE A CA 1
ATOM 1259 C C . PHE A 1 159 ? -3.418 0.173 10.075 1.00 97.38 159 PHE A C 1
ATOM 1261 O O . PHE A 1 159 ? -3.212 1.378 10.200 1.00 97.38 159 PHE A O 1
ATOM 1268 N N . LEU A 1 160 ? -4.552 -0.406 10.472 1.00 97.25 160 LEU A N 1
ATOM 1269 C CA . LEU A 1 160 ? -5.703 0.340 10.974 1.00 97.25 160 LEU A CA 1
ATOM 1270 C C . LEU A 1 160 ? -5.373 1.093 12.270 1.00 97.25 160 LEU A C 1
ATOM 1272 O O . LEU A 1 160 ? -5.708 2.268 12.408 1.00 97.25 160 LEU A O 1
ATOM 1276 N N . LEU A 1 161 ? -4.634 0.464 13.189 1.00 97.25 161 LEU A N 1
ATOM 1277 C CA . LEU A 1 161 ? -4.143 1.128 14.395 1.00 97.25 161 LEU A CA 1
ATOM 1278 C C . LEU A 1 161 ? -3.241 2.322 14.055 1.00 97.25 161 LEU A C 1
ATOM 1280 O O . LEU A 1 161 ? -3.383 3.399 14.641 1.00 97.25 161 LEU A O 1
ATOM 1284 N N . CYS A 1 162 ? -2.320 2.144 13.104 1.00 96.25 162 CYS A N 1
ATOM 1285 C CA . CYS A 1 162 ? -1.445 3.214 12.633 1.00 96.25 162 CYS A CA 1
ATOM 1286 C C . CYS A 1 162 ? -2.254 4.354 12.001 1.00 96.25 162 CYS A C 1
ATOM 1288 O O . CYS A 1 162 ? -2.042 5.514 12.353 1.00 96.25 162 CYS A O 1
ATOM 1290 N N . PHE A 1 163 ? -3.218 4.019 11.144 1.00 95.75 163 PHE A N 1
ATOM 1291 C CA . PHE A 1 163 ? -4.104 4.951 10.458 1.00 95.75 163 PHE A CA 1
ATOM 1292 C C . PHE A 1 163 ? -4.906 5.807 11.440 1.00 95.75 163 PHE A C 1
ATOM 1294 O O . PHE A 1 163 ? -4.795 7.031 11.415 1.00 95.75 163 PHE A O 1
ATOM 1301 N N . VAL A 1 164 ? -5.615 5.186 12.387 1.00 95.81 164 VAL A N 1
ATOM 1302 C CA . VAL A 1 164 ? -6.408 5.908 13.399 1.00 95.81 164 VAL A CA 1
ATOM 1303 C C . VAL A 1 164 ? -5.519 6.766 14.307 1.00 95.81 164 VAL A C 1
ATOM 1305 O O . VAL A 1 164 ? -5.897 7.867 14.710 1.00 95.81 164 VAL A O 1
ATOM 1308 N N . THR A 1 165 ? -4.307 6.299 14.612 1.00 94.50 165 THR A N 1
ATOM 1309 C CA . THR A 1 165 ? -3.364 7.056 15.445 1.00 94.50 165 THR A CA 1
ATOM 1310 C C . THR A 1 165 ? -2.817 8.281 14.713 1.00 94.50 165 THR A C 1
ATOM 1312 O O . THR A 1 165 ? -2.823 9.382 15.267 1.00 94.50 165 THR A O 1
ATOM 1315 N N . LYS A 1 166 ? -2.340 8.106 13.477 1.00 93.06 166 LYS A N 1
ATOM 1316 C CA . LYS A 1 166 ? -1.675 9.160 12.699 1.00 93.06 166 LYS A CA 1
ATOM 1317 C C . LYS A 1 166 ? -2.662 10.161 12.109 1.00 93.06 166 LYS A C 1
ATOM 1319 O O . LYS A 1 166 ? -2.368 11.350 12.105 1.00 93.06 166 LYS A O 1
ATOM 1324 N N . CYS A 1 167 ? -3.834 9.709 11.677 1.00 92.81 167 CYS A N 1
ATOM 1325 C CA . CYS A 1 167 ? -4.821 10.539 10.987 1.00 92.81 167 CYS A CA 1
ATOM 1326 C C . CYS A 1 167 ? -5.964 11.011 11.902 1.00 92.81 167 CYS A C 1
ATOM 1328 O O . CYS A 1 167 ? -6.974 11.496 11.406 1.00 92.81 167 CYS A O 1
ATOM 1330 N N . SER A 1 168 ? -5.809 10.910 13.229 1.00 92.81 168 SER A N 1
ATOM 1331 C CA . SER A 1 168 ? -6.869 11.199 14.213 1.00 92.81 168 SER A CA 1
ATOM 1332 C C . SER A 1 168 ? -7.671 12.485 13.963 1.00 92.81 168 SER A C 1
ATOM 1334 O O . SER A 1 168 ? -8.895 12.451 14.007 1.00 92.81 168 SER A O 1
ATOM 1336 N N . GLN A 1 169 ? -7.013 13.608 13.651 1.00 92.06 169 GLN A N 1
ATOM 1337 C CA . GLN A 1 169 ? -7.709 14.881 13.406 1.00 92.06 169 GLN A CA 1
ATOM 1338 C C . GLN A 1 169 ? -8.608 14.851 12.163 1.00 92.06 169 GLN A C 1
ATOM 1340 O O . GLN A 1 169 ? -9.690 15.429 12.193 1.00 92.06 169 GLN A O 1
ATOM 1345 N N . LEU A 1 170 ? -8.184 14.154 11.105 1.00 92.69 170 LEU A N 1
ATOM 1346 C CA . LEU A 1 170 ? -8.920 14.024 9.840 1.00 92.69 170 LEU A CA 1
ATOM 1347 C C . LEU A 1 170 ? -10.031 12.961 9.916 1.00 92.69 170 LEU A C 1
ATOM 1349 O O . LEU A 1 170 ? -10.903 12.904 9.055 1.00 92.69 170 LEU A O 1
ATOM 1353 N N . LEU A 1 171 ? -10.000 12.115 10.951 1.00 95.06 171 LEU A N 1
ATOM 1354 C CA . LEU A 1 171 ? -10.936 11.007 11.158 1.00 95.06 171 LEU A CA 1
ATOM 1355 C C . LEU A 1 171 ? -12.097 11.344 12.101 1.00 95.06 171 LEU A C 1
ATOM 1357 O O . LEU A 1 171 ? -12.968 10.502 12.312 1.00 95.06 171 LEU A O 1
ATOM 1361 N N . LYS A 1 172 ? -12.146 12.558 12.662 1.00 93.62 172 LYS A N 1
ATOM 1362 C CA . LYS A 1 172 ? -13.180 12.964 13.631 1.00 93.62 172 LYS A CA 1
ATOM 1363 C C . LYS A 1 172 ? -14.603 12.813 13.093 1.00 93.62 172 LYS A C 1
ATOM 1365 O O . LYS A 1 172 ? -15.467 12.297 13.794 1.00 93.62 172 LYS A O 1
ATOM 1370 N N . SER A 1 173 ? -14.836 13.211 11.843 1.00 94.50 173 SER A N 1
ATOM 1371 C CA . SER A 1 173 ? -16.132 13.062 11.162 1.00 94.50 173 SER A CA 1
ATOM 1372 C C . SER A 1 173 ? -16.496 11.606 10.855 1.00 94.50 173 SER A C 1
ATOM 1374 O O . SER A 1 173 ? -17.663 11.303 10.643 1.00 94.50 173 SER A O 1
ATOM 1376 N N . HIS A 1 174 ? -15.516 10.700 10.876 1.00 95.81 174 HIS A N 1
ATOM 1377 C CA . HIS A 1 174 ? -15.648 9.291 10.488 1.00 95.81 174 HIS A CA 1
ATOM 1378 C C . HIS A 1 174 ? -15.746 8.333 11.674 1.00 95.81 174 HIS A C 1
ATOM 1380 O O . HIS A 1 174 ? -15.703 7.116 11.499 1.00 95.81 174 HIS A O 1
ATOM 1386 N N . LYS A 1 175 ? -15.870 8.861 12.897 1.00 94.94 175 LYS A N 1
ATOM 1387 C CA . LYS A 1 175 ? -15.834 8.073 14.136 1.00 94.94 175 LYS A CA 1
ATOM 1388 C C . LYS A 1 175 ? -16.814 6.899 14.129 1.00 94.94 175 LYS A C 1
ATOM 1390 O O . LYS A 1 175 ? -16.421 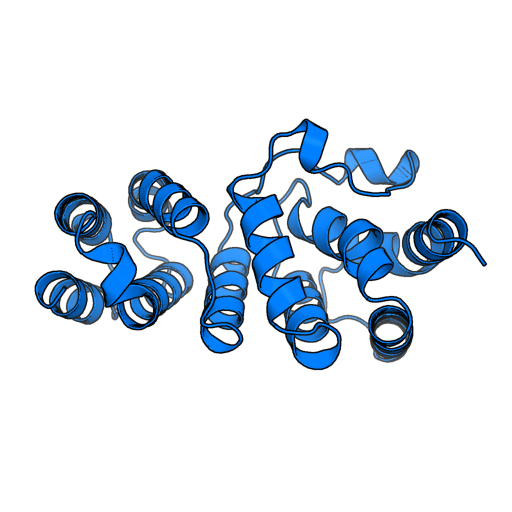5.797 14.491 1.00 94.94 175 LYS A O 1
ATOM 1395 N N . LEU A 1 176 ? -18.059 7.116 13.702 1.00 94.31 176 LEU A N 1
ATOM 1396 C CA . LEU A 1 176 ? -19.082 6.063 13.673 1.00 94.31 176 LEU A CA 1
ATOM 1397 C C . LEU A 1 176 ? -18.743 4.965 12.657 1.00 94.31 176 LEU A C 1
ATOM 1399 O O . LEU A 1 176 ? -18.740 3.792 13.018 1.00 94.31 176 LEU A O 1
ATOM 1403 N N . SER A 1 177 ? -18.360 5.343 11.435 1.00 95.19 177 SER A N 1
ATOM 1404 C CA . SER A 1 177 ? -17.939 4.397 10.392 1.00 95.19 177 SER A CA 1
ATOM 1405 C C . SER A 1 177 ? -16.736 3.556 10.828 1.00 95.19 177 SER A C 1
ATOM 1407 O O . SER A 1 177 ? -16.663 2.365 10.530 1.00 95.19 177 SER A O 1
ATOM 1409 N N . LEU A 1 178 ? -15.800 4.163 11.565 1.00 96.31 178 LEU A N 1
ATOM 1410 C CA . LEU A 1 178 ? -14.645 3.466 12.125 1.00 96.31 178 LEU A CA 1
ATOM 1411 C C . LEU A 1 178 ? -15.027 2.501 13.247 1.00 96.31 178 LEU A C 1
ATOM 1413 O O . LEU A 1 178 ? -14.453 1.420 13.302 1.00 96.31 178 LEU A O 1
ATOM 1417 N N . ILE A 1 179 ? -15.957 2.867 14.136 1.00 94.69 179 ILE A N 1
ATOM 1418 C CA . ILE A 1 179 ? -16.440 1.955 15.186 1.00 94.69 179 ILE A CA 1
ATOM 1419 C C . ILE A 1 179 ? -17.016 0.699 14.537 1.00 94.69 179 ILE A C 1
ATOM 1421 O O . ILE A 1 179 ? -16.560 -0.398 14.850 1.00 94.69 179 ILE A O 1
ATOM 1425 N N . GLU A 1 180 ? -17.919 0.873 13.572 1.00 93.69 180 GLU A N 1
ATOM 1426 C CA . GLU A 1 180 ? -18.556 -0.238 12.865 1.00 93.69 180 GLU A CA 1
ATOM 1427 C C . GLU A 1 180 ? -17.520 -1.130 12.167 1.00 93.69 180 GLU A C 1
ATOM 1429 O O . GLU A 1 180 ? -17.508 -2.340 12.363 1.00 93.69 180 GLU A O 1
ATOM 1434 N N . ALA A 1 181 ? -16.562 -0.552 11.433 1.00 94.94 181 ALA A N 1
ATOM 1435 C CA . ALA A 1 181 ? -15.500 -1.340 10.805 1.00 94.94 181 ALA A CA 1
ATOM 1436 C C . ALA A 1 181 ? -14.639 -2.102 11.834 1.00 94.94 181 ALA A C 1
ATOM 1438 O O . ALA A 1 181 ? -14.259 -3.250 11.608 1.00 94.94 181 ALA A O 1
ATOM 1439 N N . VAL A 1 182 ? -14.318 -1.491 12.977 1.00 94.69 182 VAL A N 1
ATOM 1440 C CA . VAL A 1 182 ? -13.450 -2.104 13.995 1.00 94.69 182 VAL A CA 1
ATOM 1441 C C . VAL A 1 182 ? -14.138 -3.256 14.726 1.00 94.69 182 VAL A C 1
ATOM 1443 O O . VAL A 1 182 ? -13.450 -4.213 15.095 1.00 94.69 182 VAL A O 1
ATOM 1446 N N . GLU A 1 183 ? -15.462 -3.215 14.885 1.00 93.56 183 GLU A N 1
ATOM 1447 C CA . GLU A 1 183 ? -16.255 -4.316 15.452 1.00 93.56 183 GLU A CA 1
ATOM 1448 C C . GLU A 1 183 ? -16.121 -5.617 14.647 1.00 93.56 183 GLU A C 1
ATOM 1450 O O . GLU A 1 183 ? -16.157 -6.705 15.223 1.00 93.56 183 GLU A O 1
ATOM 1455 N N . HIS A 1 184 ? -15.860 -5.524 13.340 1.00 93.75 184 HIS A N 1
ATOM 1456 C CA . HIS A 1 184 ? -15.606 -6.687 12.485 1.00 93.75 184 HIS A CA 1
ATOM 1457 C C . HIS A 1 184 ? -14.178 -7.244 12.595 1.00 93.75 184 HIS A C 1
ATOM 1459 O O . HIS A 1 184 ? -13.877 -8.290 12.018 1.00 93.75 184 HIS A O 1
ATOM 1465 N N . THR A 1 185 ? -13.279 -6.596 13.342 1.00 95.19 185 THR A N 1
ATOM 1466 C CA . THR A 1 185 ? -11.897 -7.071 13.515 1.00 95.19 185 THR A CA 1
ATOM 1467 C C . THR A 1 185 ? -11.745 -8.001 14.715 1.00 95.19 185 THR A C 1
ATOM 1469 O O . THR A 1 185 ? -12.345 -7.807 15.766 1.00 95.19 185 THR A O 1
ATOM 1472 N N . ASN A 1 186 ? -10.876 -9.001 14.589 1.00 95.56 186 ASN A N 1
ATOM 1473 C CA . ASN A 1 186 ? -10.579 -9.970 15.637 1.00 95.56 186 ASN A CA 1
ATOM 1474 C C . ASN A 1 186 ? -9.082 -10.310 15.652 1.00 95.56 186 ASN A C 1
ATOM 1476 O O . ASN A 1 186 ? -8.638 -11.335 15.129 1.00 95.56 186 ASN A O 1
ATOM 1480 N N . THR A 1 187 ? -8.293 -9.413 16.240 1.00 95.75 187 THR A N 1
ATOM 1481 C CA . THR A 1 187 ? -6.837 -9.545 16.364 1.00 95.75 187 THR A CA 1
ATOM 1482 C C . THR A 1 187 ? -6.357 -9.109 17.748 1.00 95.75 187 THR A C 1
ATOM 1484 O O . THR A 1 187 ? -7.087 -8.486 18.520 1.00 95.75 187 THR A O 1
ATOM 1487 N N . LEU A 1 188 ? -5.080 -9.362 18.046 1.00 94.12 188 LEU A N 1
ATOM 1488 C CA . LEU A 1 188 ? -4.443 -8.928 19.296 1.00 94.12 188 LEU A CA 1
ATOM 1489 C C . LEU A 1 188 ? -4.443 -7.399 19.486 1.00 94.12 188 LEU A C 1
ATOM 1491 O O . LEU A 1 188 ? -4.376 -6.931 20.619 1.00 94.12 188 LEU A O 1
ATOM 1495 N N . VAL A 1 189 ? -4.544 -6.623 18.401 1.00 95.94 189 VAL A N 1
ATOM 1496 C CA . VAL A 1 189 ? -4.546 -5.151 18.442 1.00 95.94 189 VAL A CA 1
ATOM 1497 C C . VAL A 1 189 ? -5.949 -4.539 18.399 1.00 95.94 189 VAL A C 1
ATOM 1499 O O . VAL A 1 189 ? -6.077 -3.330 18.574 1.00 95.94 189 VAL A O 1
ATOM 1502 N N . THR A 1 190 ? -7.013 -5.338 18.239 1.00 95.81 190 THR A N 1
ATOM 1503 C CA . THR A 1 190 ? -8.400 -4.840 18.127 1.00 95.81 190 THR A CA 1
ATOM 1504 C C . THR A 1 190 ? -8.787 -3.942 19.301 1.00 95.81 190 THR A C 1
ATOM 1506 O O . THR A 1 190 ? -9.289 -2.840 19.097 1.00 95.81 190 THR A O 1
ATOM 1509 N N . LYS A 1 191 ? -8.469 -4.339 20.540 1.00 95.75 191 LYS A N 1
ATOM 1510 C CA . LYS A 1 191 ? -8.761 -3.521 21.732 1.00 95.75 191 LYS A CA 1
ATOM 1511 C C . LYS A 1 191 ? -8.055 -2.161 21.699 1.00 95.75 191 LYS A C 1
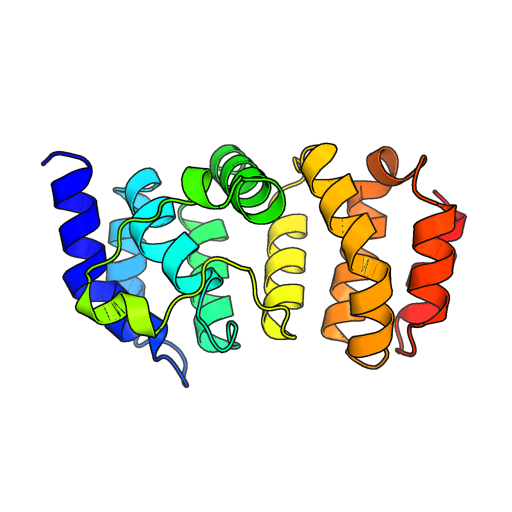ATOM 1513 O O . LYS A 1 191 ? -8.645 -1.153 22.083 1.00 95.75 191 LYS A O 1
ATOM 1518 N N . SER A 1 192 ? -6.811 -2.119 21.218 1.00 97.19 192 SER A N 1
ATOM 1519 C CA . SER A 1 192 ? -6.053 -0.874 21.061 1.00 97.19 192 SER A CA 1
ATOM 1520 C C . SER A 1 192 ? -6.680 0.034 20.005 1.00 97.19 192 SER A C 1
ATOM 1522 O O . SER A 1 192 ? -6.754 1.244 20.213 1.00 97.19 192 SER A O 1
ATOM 1524 N N . ILE A 1 193 ? -7.179 -0.541 18.905 1.00 96.81 193 ILE A N 1
ATOM 1525 C CA . ILE A 1 193 ? -7.873 0.214 17.858 1.00 96.81 193 ILE A CA 1
ATOM 1526 C C . ILE A 1 193 ? -9.174 0.808 18.408 1.00 96.81 193 ILE A C 1
ATOM 1528 O O . ILE A 1 193 ? -9.361 2.015 18.291 1.00 96.81 193 ILE A O 1
ATOM 1532 N N . ILE A 1 194 ? -10.019 0.008 19.074 1.00 95.88 194 ILE A N 1
ATOM 1533 C CA . ILE A 1 194 ? -11.276 0.474 19.696 1.00 95.88 194 ILE A CA 1
ATOM 1534 C C . ILE A 1 194 ? -11.002 1.642 20.645 1.00 95.88 194 ILE A C 1
ATOM 1536 O O . ILE A 1 194 ? -11.632 2.692 20.543 1.00 95.88 194 ILE A O 1
ATOM 1540 N N . SER A 1 195 ? -10.020 1.484 21.538 1.00 95.88 195 SER A N 1
ATOM 1541 C CA . SER A 1 195 ? -9.628 2.539 22.476 1.00 95.88 195 SER A CA 1
ATOM 1542 C C . SER A 1 195 ? -9.211 3.821 21.750 1.00 95.88 195 SER A C 1
ATOM 1544 O O . SER A 1 195 ? -9.618 4.918 22.141 1.00 95.88 195 SER A O 1
ATOM 1546 N N . LYS A 1 196 ? -8.449 3.702 20.654 1.00 96.12 196 LYS A N 1
ATOM 1547 C CA . LYS A 1 196 ? -8.013 4.867 19.885 1.00 96.12 196 LYS A CA 1
ATOM 1548 C C . LYS A 1 196 ? -9.164 5.529 19.128 1.00 96.12 196 LYS A C 1
ATOM 1550 O O . LYS A 1 196 ? -9.247 6.755 19.167 1.00 96.12 196 LYS A O 1
ATOM 1555 N N . VAL A 1 197 ? -10.057 4.755 18.511 1.00 95.88 197 VAL A N 1
ATOM 1556 C CA . VAL A 1 197 ? -11.255 5.267 17.824 1.00 95.88 197 VAL A CA 1
ATOM 1557 C C . VAL A 1 197 ? -12.189 5.979 18.804 1.00 95.88 197 VAL A C 1
ATOM 1559 O O . VAL A 1 197 ? -12.682 7.066 18.510 1.00 95.88 197 VAL A O 1
ATOM 1562 N N . ALA A 1 198 ? -12.375 5.433 20.009 1.00 93.56 198 ALA A N 1
ATOM 1563 C CA . ALA A 1 198 ? -13.157 6.085 21.058 1.00 93.56 198 ALA A CA 1
ATOM 1564 C C . ALA A 1 198 ? -12.579 7.461 21.451 1.00 93.56 198 ALA A C 1
ATOM 1566 O O . ALA A 1 198 ? -13.346 8.374 21.761 1.00 93.56 198 ALA A O 1
ATOM 1567 N N . SER A 1 199 ? -11.249 7.619 21.376 1.00 93.00 199 SER A N 1
ATOM 1568 C CA . SER A 1 199 ? -10.523 8.865 21.677 1.00 93.00 199 SER A CA 1
ATOM 1569 C C . SER A 1 199 ? -10.470 9.901 20.543 1.00 93.00 199 SER A C 1
ATOM 1571 O O . SER A 1 199 ? -9.853 10.947 20.742 1.00 93.00 199 SER A O 1
ATOM 1573 N N . LEU A 1 200 ? -11.034 9.604 19.364 1.00 91.75 200 LEU A N 1
ATOM 1574 C CA . LEU A 1 200 ? -11.144 10.565 18.256 1.00 91.75 200 LEU A CA 1
ATOM 1575 C C . LEU A 1 200 ? -12.059 11.738 18.614 1.00 91.75 200 LEU A C 1
ATOM 1577 O O . LEU A 1 200 ? -13.144 11.467 19.199 1.00 91.75 200 LEU A O 1
#

Foldseek 3Di:
DDLLVLLVVCLPPQAVQLLPDPDADDPVSLVVLQVSCQVRVPSCLQNPQLQLQQFPVGHDQNSLVSNLCSCQRRDDLVSLQVSLCCQQPNDLVSSHGDHDPVSVVRGDSHGDDDLSVLVSLLSNLVRYLDHDLSSLVSVLVCLQVVCLVCQARPSNLSSLLSCLVSCVVSCPVVLVSQCNSLVSHDYPCSVVNNVSSVVD

Radius of gyration: 17.19 Å; chains: 1; bounding box: 41×30×46 Å

InterPro domains:
  IPR039685 Fanconi anemia group E protein [PTHR32094] (11-200)